Protein AF-A0A933W1D2-F1 (afdb_monomer_lite)

Sequence (201 aa):
MSETSFSFGEPVESAYPSVPNPSPAELMAKRIVDSLPRKGAGRMPPGPRKKARPAARGIRVILTRGTVDSIRSTILAWPHSKITWEAIRAAVNSKLGTEWTRQALQSHAKIKKAYADTKKRLREDPDAAPKKRKATTRDTVVPVLQSRIRFLEDRVIELEGVIEEYESKFLRWQRNAYLAGIPLLKLDGTVQTVDRGRTDK

Organism: Rhodopseudomonas palustris (NCBI:txid1076)

Radius of gyration: 39.18 Å; chains: 1; bounding box: 79×88×100 Å

Secondary structure (DSSP, 8-state):
------------------PPPPPHHHHHHHHHHHTS-------PPPPPP-PPPPPPPP------HHHHHHHHHHHHT--SS---HHHHHHHHHHHHSS---HHHHHHSHHHHHHHHHHHHHHHH-TT----------HHHHHHHHHHHHHHHHHHHHHHHHHHHHHHHHHHHHHHHHHHTT--HHHHSSPPP---------

Structure (mmCIF, N/CA/C/O backbone):
data_AF-A0A933W1D2-F1
#
_entry.id   AF-A0A933W1D2-F1
#
loop_
_atom_site.group_PDB
_atom_site.id
_atom_site.type_symbol
_atom_site.label_atom_id
_atom_site.label_alt_id
_atom_site.label_comp_id
_atom_site.label_asym_id
_atom_site.label_entity_id
_atom_site.label_seq_id
_atom_site.pdbx_PDB_ins_code
_atom_site.Cartn_x
_atom_site.Cartn_y
_atom_site.Cartn_z
_atom_site.occupancy
_atom_site.B_iso_or_equiv
_atom_site.auth_seq_id
_atom_site.auth_comp_id
_atom_site.auth_asym_id
_atom_site.auth_atom_id
_atom_site.pdbx_PDB_model_num
ATOM 1 N N . MET A 1 1 ? 9.798 65.130 34.843 1.00 39.41 1 MET A N 1
ATOM 2 C CA . MET A 1 1 ? 10.645 63.984 34.457 1.00 39.41 1 MET A CA 1
ATOM 3 C C . MET A 1 1 ? 11.806 63.975 35.424 1.00 39.41 1 MET A C 1
ATOM 5 O O . MET A 1 1 ? 12.605 64.897 35.394 1.00 39.41 1 MET A O 1
ATOM 9 N N . SER A 1 2 ? 11.777 63.041 36.367 1.00 42.72 2 SER A N 1
ATOM 10 C CA . SER A 1 2 ? 12.665 62.995 37.528 1.00 42.72 2 SER A CA 1
ATOM 11 C C . SER A 1 2 ? 13.721 61.924 37.277 1.00 42.72 2 SER A C 1
ATOM 13 O O . SER A 1 2 ? 13.380 60.747 37.163 1.00 42.72 2 SER A O 1
ATOM 15 N N . GLU A 1 3 ? 14.982 62.326 37.151 1.00 44.38 3 GLU A N 1
ATOM 16 C CA . GLU A 1 3 ? 16.116 61.406 37.067 1.00 44.38 3 GLU A CA 1
ATOM 17 C C . GLU A 1 3 ? 16.380 60.807 38.451 1.00 44.38 3 GLU A C 1
ATOM 19 O O . GLU A 1 3 ? 16.488 61.514 39.451 1.00 44.38 3 GLU A O 1
ATOM 24 N N . THR A 1 4 ? 16.411 59.477 38.512 1.00 58.50 4 THR A N 1
ATOM 25 C CA . THR A 1 4 ? 16.637 58.716 39.742 1.00 58.50 4 THR A CA 1
ATOM 26 C C . THR A 1 4 ? 18.100 58.288 39.762 1.00 58.50 4 THR A C 1
ATOM 28 O O . THR A 1 4 ? 18.495 57.382 39.031 1.00 58.50 4 THR A O 1
ATOM 31 N N . SER A 1 5 ? 18.908 58.971 40.571 1.00 52.53 5 SER A N 1
ATOM 32 C CA . SER A 1 5 ? 20.322 58.657 40.782 1.00 52.53 5 SER A CA 1
ATOM 33 C C . SER A 1 5 ? 20.473 57.483 41.751 1.00 52.53 5 SER A C 1
ATOM 35 O O . SER A 1 5 ? 19.993 57.516 42.882 1.00 52.53 5 SER A O 1
ATOM 37 N N . PHE A 1 6 ? 21.142 56.436 41.278 1.00 45.19 6 PHE A N 1
ATOM 38 C CA . PHE A 1 6 ? 21.466 55.202 41.988 1.00 45.19 6 PHE A CA 1
ATOM 39 C C . PHE A 1 6 ? 22.627 55.448 42.970 1.00 45.19 6 PHE A C 1
ATOM 41 O O . PHE A 1 6 ? 23.746 55.729 42.542 1.00 45.19 6 PHE A O 1
ATOM 48 N N . SER A 1 7 ? 22.354 55.377 44.278 1.00 57.97 7 SER A N 1
ATOM 49 C CA . SER A 1 7 ? 23.344 55.550 45.354 1.00 57.97 7 SER A CA 1
ATOM 50 C C . SER A 1 7 ? 23.863 54.196 45.850 1.00 57.97 7 SER A C 1
ATOM 52 O O . SER A 1 7 ? 23.095 53.254 46.042 1.00 57.97 7 SER A O 1
ATOM 54 N N . PHE A 1 8 ? 25.181 54.106 46.015 1.00 47.19 8 PHE A N 1
ATOM 55 C CA . PHE A 1 8 ? 25.964 52.891 46.220 1.00 47.19 8 PHE A CA 1
ATOM 56 C C . PHE A 1 8 ? 26.143 52.562 47.716 1.00 47.19 8 PHE A C 1
ATOM 58 O O . PHE A 1 8 ? 26.611 53.398 48.476 1.00 47.19 8 PHE A O 1
ATOM 65 N N . GLY A 1 9 ? 25.773 51.325 48.071 1.00 45.31 9 GLY A N 1
ATOM 66 C CA . GLY A 1 9 ? 26.185 50.465 49.196 1.00 45.31 9 GLY A CA 1
ATOM 67 C C . GLY A 1 9 ? 26.785 51.038 50.488 1.00 45.31 9 GLY A C 1
ATOM 68 O O . GLY A 1 9 ? 27.904 51.543 50.496 1.00 45.31 9 GLY A O 1
ATOM 69 N N . GLU A 1 10 ? 26.125 50.739 51.612 1.00 54.53 10 GLU A N 1
ATOM 70 C CA . GLU A 1 10 ? 26.779 50.617 52.924 1.00 54.53 10 GLU A CA 1
ATOM 71 C C . GLU A 1 10 ? 27.370 49.199 53.115 1.00 54.53 10 GLU A C 1
ATOM 73 O O . GLU A 1 10 ? 26.783 48.215 52.647 1.00 54.53 10 GLU A O 1
ATOM 78 N N . PRO A 1 11 ? 28.536 49.061 53.776 1.00 58.00 11 PRO A N 1
ATOM 79 C CA . PRO A 1 11 ? 29.226 47.786 53.945 1.00 58.00 11 PRO A CA 1
ATOM 80 C C . PRO A 1 11 ? 28.587 46.937 55.051 1.00 58.00 11 PRO A C 1
ATOM 82 O O . PRO A 1 11 ? 28.464 47.362 56.196 1.00 58.00 11 PRO A O 1
ATOM 85 N N . VAL A 1 12 ? 28.233 45.696 54.713 1.00 60.72 12 VAL A N 1
ATOM 86 C CA . VAL A 1 12 ? 27.784 44.688 55.680 1.00 60.72 12 VAL A CA 1
ATOM 87 C C . VAL A 1 12 ? 28.973 44.288 56.551 1.00 60.72 12 VAL A C 1
ATOM 89 O O . VAL A 1 12 ? 29.940 43.693 56.073 1.00 60.72 12 VAL A O 1
ATOM 92 N N . GLU A 1 13 ? 28.899 44.640 57.831 1.00 56.81 13 GLU A N 1
ATOM 93 C CA . GLU A 1 13 ? 29.851 44.253 58.863 1.00 56.81 13 GLU A CA 1
ATOM 94 C C . GLU A 1 13 ? 29.963 42.719 58.913 1.00 56.81 13 GLU A C 1
ATOM 96 O O . GLU A 1 13 ? 28.995 41.979 59.098 1.00 56.81 13 GLU A O 1
ATOM 101 N N . SER A 1 14 ? 31.171 42.241 58.632 1.00 57.44 14 SER A N 1
ATOM 102 C CA . SER A 1 14 ? 31.518 40.839 58.439 1.00 57.44 14 SER A CA 1
ATOM 103 C C . SER A 1 14 ? 31.414 40.058 59.757 1.00 57.44 14 SER A C 1
ATOM 105 O O . SER A 1 14 ? 32.374 39.973 60.524 1.00 57.44 14 SER A O 1
ATOM 107 N N . ALA A 1 15 ? 30.259 39.439 59.998 1.00 56.66 15 ALA A N 1
ATOM 108 C CA . ALA A 1 15 ? 30.008 38.520 61.105 1.00 56.66 15 ALA A CA 1
ATOM 109 C C . ALA A 1 15 ? 30.705 37.155 60.905 1.00 56.66 15 ALA A C 1
ATOM 111 O O . ALA A 1 15 ? 30.045 36.136 60.698 1.00 56.66 15 ALA A O 1
ATOM 112 N N . TYR A 1 16 ? 32.040 37.108 60.977 1.00 53.84 16 TYR A N 1
ATOM 113 C CA . TYR A 1 16 ? 32.738 35.832 61.169 1.00 53.84 16 TYR A CA 1
ATOM 114 C C . TYR A 1 16 ? 32.897 35.561 62.670 1.00 53.84 16 TYR A C 1
ATOM 116 O O . TYR A 1 16 ? 33.552 36.344 63.360 1.00 53.84 16 TYR A O 1
ATOM 124 N N . PRO A 1 17 ? 32.324 34.467 63.203 1.00 54.31 17 PRO A N 1
ATOM 125 C CA . PRO A 1 17 ? 32.570 34.079 64.583 1.00 54.31 17 PRO A CA 1
ATOM 126 C C . PRO A 1 17 ? 34.054 33.735 64.753 1.00 54.31 17 PRO A C 1
ATOM 128 O O . PRO A 1 17 ? 34.607 32.933 64.000 1.00 54.31 17 PRO A O 1
ATOM 131 N N . SER A 1 18 ? 34.695 34.356 65.744 1.00 60.31 18 SER A N 1
ATOM 132 C CA . SER A 1 18 ? 36.069 34.058 66.152 1.00 60.31 18 SER A CA 1
ATOM 133 C C . SER A 1 18 ? 36.180 32.572 66.508 1.00 60.31 18 SER A C 1
ATOM 135 O O . SER A 1 18 ? 35.597 32.116 67.494 1.00 60.31 18 SER A O 1
ATOM 137 N N . VAL A 1 19 ? 36.865 31.796 65.665 1.00 63.62 19 VAL A N 1
ATOM 138 C CA . VAL A 1 19 ? 37.066 30.358 65.876 1.00 63.62 19 VAL A CA 1
ATOM 139 C C . VAL A 1 19 ? 38.097 30.187 66.997 1.00 63.62 19 VAL A C 1
ATOM 141 O O . VAL A 1 19 ? 39.194 30.735 66.880 1.00 63.62 19 VAL A O 1
ATOM 144 N N . PRO A 1 20 ? 37.795 29.451 68.082 1.00 63.59 20 PRO A N 1
ATOM 145 C CA . PRO A 1 20 ? 38.761 29.227 69.152 1.00 63.59 20 PRO A CA 1
ATOM 146 C C . PRO A 1 20 ? 40.000 28.498 68.622 1.00 63.59 20 PRO A C 1
ATOM 148 O O . PRO A 1 20 ? 39.881 27.527 67.873 1.00 63.59 20 PRO A O 1
ATOM 151 N N . ASN A 1 21 ? 41.192 28.947 69.023 1.00 70.75 21 ASN A N 1
ATOM 152 C CA . ASN A 1 21 ? 42.430 28.244 68.692 1.00 70.75 21 ASN A CA 1
ATOM 153 C C . ASN A 1 21 ? 42.403 26.815 69.277 1.00 70.75 21 ASN A C 1
ATOM 155 O O . ASN A 1 21 ? 42.023 26.651 70.440 1.00 70.75 21 ASN A O 1
ATOM 159 N N . PRO A 1 22 ? 42.805 25.790 68.500 1.00 69.88 22 PRO A N 1
ATOM 160 C CA . PRO A 1 22 ? 42.688 24.393 68.904 1.00 69.88 22 PRO A CA 1
ATOM 161 C C . PRO A 1 22 ? 43.576 24.072 70.108 1.00 69.88 22 PRO A C 1
ATOM 163 O O . PRO A 1 22 ? 44.697 24.574 70.239 1.00 69.88 22 PRO A O 1
ATOM 166 N N . SER A 1 23 ? 43.074 23.199 70.980 1.00 70.25 23 SER A N 1
ATOM 167 C CA . SER A 1 23 ? 43.769 22.781 72.202 1.00 70.25 23 SER A CA 1
ATOM 168 C C . SER A 1 23 ? 45.058 22.007 71.871 1.00 70.25 23 SER A C 1
ATOM 170 O O . SER A 1 23 ? 45.092 21.271 70.878 1.00 70.25 23 SER A O 1
ATOM 172 N N . PRO A 1 24 ? 46.115 22.070 72.709 1.00 67.00 24 PRO A N 1
ATOM 173 C CA . PRO A 1 24 ? 47.332 21.271 72.529 1.00 67.00 24 PRO A CA 1
ATOM 174 C C . PRO A 1 24 ? 47.077 19.766 72.322 1.00 67.00 24 PRO A C 1
ATOM 176 O O . PRO A 1 24 ? 47.835 19.103 71.613 1.00 67.00 24 PRO A O 1
ATOM 179 N N . ALA A 1 25 ? 45.982 19.229 72.873 1.00 64.38 25 ALA A N 1
ATOM 180 C CA . ALA A 1 25 ? 45.564 17.843 72.660 1.00 64.38 25 ALA A CA 1
ATOM 181 C C . ALA A 1 25 ? 45.101 17.561 71.213 1.00 64.38 25 ALA A C 1
ATOM 183 O O . ALA A 1 25 ? 45.415 16.505 70.662 1.00 64.38 25 ALA A O 1
ATOM 184 N N . GLU A 1 26 ? 44.419 18.506 70.558 1.00 65.31 26 GLU A N 1
ATOM 185 C CA . GLU A 1 26 ? 44.005 18.374 69.151 1.00 65.31 26 GLU A CA 1
ATOM 186 C C . GLU A 1 26 ? 45.199 18.453 68.194 1.00 65.31 26 GLU A C 1
ATOM 188 O O . GLU A 1 26 ? 45.242 17.743 67.186 1.00 65.31 26 GLU A O 1
ATOM 193 N N . LEU A 1 27 ? 46.202 19.273 68.523 1.00 67.12 27 LEU A N 1
ATOM 194 C CA . LEU A 1 27 ? 47.444 19.350 67.749 1.00 67.12 27 LEU A CA 1
ATOM 195 C C . LEU A 1 27 ? 48.257 18.050 67.858 1.00 67.12 27 LEU A C 1
ATOM 197 O O . LEU A 1 27 ? 48.796 17.572 66.857 1.00 67.12 27 LEU A O 1
ATOM 201 N N . MET A 1 28 ? 48.286 17.436 69.045 1.00 65.38 28 MET A N 1
ATOM 202 C CA . MET A 1 28 ? 48.892 16.116 69.256 1.00 65.38 28 MET A CA 1
ATOM 203 C C . MET A 1 28 ? 48.148 15.019 68.477 1.00 65.38 28 MET A C 1
ATOM 205 O O . MET A 1 28 ? 48.788 14.192 67.826 1.00 65.38 28 MET A O 1
ATOM 209 N N . ALA A 1 29 ? 46.810 15.041 68.463 1.00 62.59 29 ALA A N 1
ATOM 210 C CA . ALA A 1 29 ? 46.000 14.077 67.714 1.00 62.59 29 ALA A CA 1
ATOM 211 C C . ALA A 1 29 ? 46.226 14.167 66.193 1.00 62.59 29 ALA A C 1
ATOM 213 O O . ALA A 1 29 ? 46.373 13.135 65.533 1.00 62.59 29 ALA A O 1
ATOM 214 N N . LYS A 1 30 ? 46.342 15.379 65.629 1.00 61.06 30 LYS A N 1
ATOM 215 C CA . LYS A 1 30 ? 46.682 15.556 64.204 1.00 61.06 30 LYS A CA 1
ATOM 216 C C . LYS A 1 30 ? 48.050 14.966 63.854 1.00 61.06 30 LYS A C 1
ATOM 218 O O . LYS A 1 30 ? 48.179 14.286 62.839 1.00 61.06 30 LYS A O 1
ATOM 223 N N . ARG A 1 31 ? 49.047 15.132 64.730 1.00 60.53 31 ARG A N 1
ATOM 224 C CA . ARG A 1 31 ? 50.399 14.586 64.518 1.00 60.53 31 ARG A CA 1
ATOM 225 C C . ARG A 1 31 ? 50.430 13.053 64.506 1.00 60.53 31 ARG A C 1
ATOM 227 O O . ARG A 1 31 ? 51.234 12.461 63.788 1.00 60.53 31 ARG A O 1
ATOM 234 N N . ILE A 1 32 ? 49.541 12.405 65.259 1.00 59.97 32 ILE A N 1
ATOM 235 C CA . ILE A 1 32 ? 49.407 10.942 65.258 1.00 59.97 32 ILE A CA 1
ATOM 236 C C . ILE A 1 32 ? 48.770 10.464 63.946 1.00 59.97 32 ILE A C 1
ATOM 238 O O . ILE A 1 32 ? 49.268 9.514 63.348 1.00 59.97 32 ILE A O 1
ATOM 242 N N . VAL A 1 33 ? 47.739 11.151 63.442 1.00 60.59 33 VAL A N 1
ATOM 243 C CA . VAL A 1 33 ? 47.066 10.787 62.180 1.00 60.59 33 VAL A CA 1
ATOM 244 C C . VAL A 1 33 ? 47.989 10.943 60.967 1.00 60.59 33 VAL A C 1
ATOM 246 O O . VAL A 1 33 ? 47.995 10.073 60.096 1.00 60.59 33 VAL A O 1
ATOM 249 N N . ASP A 1 34 ? 48.816 11.989 60.933 1.00 62.22 34 ASP A N 1
ATOM 250 C CA . ASP A 1 34 ? 49.748 12.228 59.821 1.00 62.22 34 ASP A CA 1
ATOM 251 C C . ASP A 1 34 ? 50.964 11.282 59.813 1.00 62.22 34 ASP A C 1
ATOM 253 O O . ASP A 1 34 ? 51.601 11.113 58.773 1.00 62.22 34 ASP A O 1
ATOM 257 N N . SER A 1 35 ? 51.281 10.630 60.941 1.00 55.03 35 SER A N 1
ATOM 258 C CA . SER A 1 35 ? 52.393 9.664 61.035 1.00 55.03 35 SER A CA 1
ATOM 259 C C . SER A 1 35 ? 52.000 8.221 60.690 1.00 55.03 35 SER A C 1
ATOM 261 O O . SER A 1 35 ? 52.859 7.337 60.648 1.00 55.03 35 SER A O 1
ATOM 263 N N . LEU A 1 36 ? 50.724 7.968 60.379 1.00 55.25 36 LEU A N 1
ATOM 264 C CA . LEU A 1 36 ? 50.272 6.665 59.898 1.00 55.25 36 LEU A CA 1
ATOM 265 C C . LEU A 1 36 ? 50.638 6.479 58.414 1.00 55.25 36 LEU A C 1
ATOM 267 O O . LEU A 1 36 ? 50.344 7.348 57.587 1.00 55.25 36 LEU A O 1
ATOM 271 N N . PRO A 1 37 ? 51.228 5.334 58.020 1.00 56.34 37 PRO A N 1
ATOM 272 C CA . PRO A 1 37 ? 51.544 5.076 56.623 1.00 56.34 37 PRO A CA 1
ATOM 273 C C . PRO A 1 37 ? 50.246 5.019 55.811 1.00 56.34 37 PRO A C 1
ATOM 275 O O . PRO A 1 37 ? 49.406 4.137 56.011 1.00 56.34 37 PRO A O 1
ATOM 278 N N . ARG A 1 38 ? 50.080 5.957 54.868 1.00 58.22 38 ARG A N 1
ATOM 279 C CA . ARG A 1 38 ? 48.985 5.935 53.889 1.00 58.22 38 ARG A CA 1
ATOM 280 C C . ARG A 1 38 ? 49.096 4.648 53.068 1.00 58.22 38 ARG A C 1
ATOM 282 O O . ARG A 1 38 ? 49.865 4.587 52.112 1.00 58.22 38 ARG A O 1
ATOM 289 N N . LYS A 1 39 ? 48.340 3.608 53.440 1.00 55.84 39 LYS A N 1
ATOM 290 C CA . LYS A 1 39 ? 48.175 2.400 52.620 1.00 55.84 39 LYS A CA 1
ATOM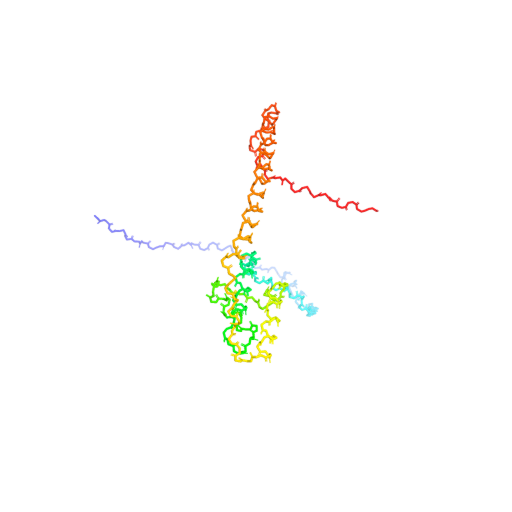 291 C C . LYS A 1 39 ? 47.729 2.842 51.227 1.00 55.84 39 LYS A C 1
ATOM 293 O O . LYS A 1 39 ? 46.662 3.432 51.078 1.00 55.84 39 LYS A O 1
ATOM 298 N N . GLY A 1 40 ? 48.572 2.593 50.227 1.00 51.84 40 GLY A N 1
ATOM 299 C CA . GLY A 1 40 ? 48.297 2.939 48.840 1.00 51.84 40 GLY A CA 1
ATOM 300 C C . GLY A 1 40 ? 46.965 2.341 48.400 1.00 51.84 40 GLY A C 1
ATOM 301 O O . GLY A 1 40 ? 46.815 1.122 48.342 1.00 51.84 40 GLY A O 1
ATOM 302 N N . ALA A 1 41 ? 45.997 3.200 48.088 1.00 57.94 41 ALA A N 1
ATOM 303 C CA . ALA A 1 41 ? 44.833 2.800 47.321 1.00 57.94 41 ALA A CA 1
ATOM 304 C C . ALA A 1 41 ? 45.345 2.337 45.950 1.00 57.94 41 ALA A C 1
ATOM 306 O O . ALA A 1 41 ? 45.828 3.141 45.151 1.00 57.94 41 ALA A O 1
ATOM 307 N N . GLY A 1 42 ? 45.311 1.026 45.706 1.00 51.97 42 GLY A N 1
ATOM 308 C CA . GLY A 1 42 ? 45.618 0.469 44.395 1.00 51.97 42 GLY A CA 1
ATOM 309 C C . GLY A 1 42 ? 44.771 1.164 43.330 1.00 51.97 42 GLY A C 1
ATOM 310 O O . GLY A 1 42 ? 43.577 1.393 43.530 1.00 51.97 42 GLY A O 1
ATOM 311 N N . ARG A 1 43 ? 45.387 1.526 42.199 1.00 62.09 43 ARG A N 1
ATOM 312 C CA . ARG A 1 43 ? 44.663 2.019 41.020 1.00 62.09 43 ARG A CA 1
ATOM 313 C C . ARG A 1 43 ? 43.630 0.969 40.619 1.00 62.09 43 ARG A C 1
ATOM 315 O O . ARG A 1 43 ? 43.983 -0.059 40.048 1.00 62.09 43 ARG A O 1
ATOM 322 N N . MET A 1 44 ? 42.362 1.231 40.911 1.00 63.44 44 MET A N 1
ATOM 323 C CA . MET A 1 44 ? 41.266 0.434 40.384 1.00 63.44 44 MET A CA 1
ATOM 324 C C . MET A 1 44 ? 41.247 0.618 38.860 1.00 63.44 44 MET A C 1
ATOM 326 O O . MET A 1 44 ? 41.297 1.763 38.393 1.00 63.44 44 MET A O 1
ATOM 330 N N . PRO A 1 45 ? 41.236 -0.463 38.062 1.00 66.00 45 PRO A N 1
ATOM 331 C CA . PRO A 1 45 ? 41.160 -0.330 36.617 1.00 66.00 45 PRO A CA 1
ATOM 332 C C . PRO A 1 45 ? 39.849 0.380 36.247 1.00 66.00 45 PRO A C 1
ATOM 334 O O . PRO A 1 45 ? 38.834 0.189 36.925 1.00 66.00 45 PRO A O 1
ATOM 337 N N . PRO A 1 46 ? 39.845 1.214 35.193 1.00 68.44 46 PRO A N 1
ATOM 338 C CA . PRO A 1 46 ? 38.638 1.909 34.778 1.00 68.44 46 PRO A CA 1
ATOM 339 C C . PRO A 1 46 ? 37.558 0.876 34.448 1.00 68.44 46 PRO A C 1
ATOM 341 O O . PRO A 1 46 ? 37.760 -0.001 33.608 1.00 68.44 46 PRO A O 1
ATOM 344 N N . GLY A 1 47 ? 36.410 0.978 35.124 1.00 67.38 47 GLY A N 1
ATOM 345 C CA . GLY A 1 47 ? 35.241 0.156 34.830 1.00 67.38 47 GLY A CA 1
ATOM 346 C C . GLY A 1 47 ? 34.805 0.303 33.364 1.00 67.38 47 GLY A C 1
ATOM 347 O O . GLY A 1 47 ? 35.157 1.287 32.700 1.00 67.38 47 GLY A O 1
ATOM 348 N N . PRO A 1 48 ? 34.039 -0.660 32.825 1.00 68.69 48 PRO A N 1
ATOM 349 C CA . PRO A 1 48 ? 33.642 -0.646 31.424 1.00 68.69 48 PRO A CA 1
ATOM 350 C C . PRO A 1 48 ? 32.896 0.655 31.108 1.00 68.69 48 PRO A C 1
ATOM 352 O O . PRO A 1 48 ? 31.845 0.945 31.681 1.00 68.69 48 PRO A O 1
ATOM 355 N N . ARG A 1 49 ? 33.450 1.455 30.187 1.00 64.44 49 ARG A N 1
ATOM 356 C CA . ARG A 1 49 ? 32.800 2.670 29.676 1.00 64.44 49 ARG A CA 1
ATOM 357 C C . ARG A 1 49 ? 31.401 2.290 29.187 1.00 64.44 49 ARG A C 1
ATOM 359 O O . ARG A 1 49 ? 31.279 1.463 28.282 1.00 64.44 49 ARG A O 1
ATOM 366 N N . LYS A 1 50 ? 30.348 2.886 29.763 1.00 63.50 50 LYS A N 1
ATOM 367 C CA . LYS A 1 50 ? 28.979 2.752 29.240 1.00 63.50 50 LYS A CA 1
ATOM 368 C C . LYS A 1 50 ? 29.019 3.171 27.769 1.00 63.50 50 LYS A C 1
ATOM 370 O O . LYS A 1 50 ? 29.298 4.330 27.471 1.00 63.50 50 LYS A O 1
ATOM 375 N N . LYS A 1 51 ? 28.824 2.220 26.848 1.00 64.00 51 LYS A N 1
ATOM 376 C CA . LYS A 1 51 ? 28.800 2.510 25.408 1.00 64.00 51 LYS A CA 1
ATOM 377 C C . LYS A 1 51 ? 27.732 3.577 25.169 1.00 64.00 51 LYS A C 1
ATOM 379 O O . LYS A 1 51 ? 26.600 3.412 25.622 1.00 64.00 51 LYS A O 1
ATOM 384 N N . ALA A 1 52 ? 28.105 4.669 24.502 1.00 66.50 52 ALA A N 1
ATOM 385 C CA . ALA A 1 52 ? 27.178 5.735 24.147 1.00 66.50 52 ALA A CA 1
ATOM 386 C C . ALA A 1 52 ? 25.952 5.135 23.438 1.00 66.50 52 ALA A C 1
ATOM 388 O O . ALA A 1 52 ? 26.089 4.273 22.564 1.00 66.50 52 ALA A O 1
ATOM 389 N N . ARG A 1 53 ? 24.750 5.555 23.849 1.00 61.94 53 ARG A N 1
ATOM 390 C CA . ARG A 1 53 ? 23.495 5.122 23.225 1.00 61.94 53 ARG A CA 1
ATOM 391 C C . ARG A 1 53 ? 23.561 5.532 21.745 1.00 61.94 53 ARG A C 1
ATOM 393 O O . ARG A 1 53 ? 23.851 6.698 21.479 1.00 61.94 53 ARG A O 1
ATOM 400 N N . PRO A 1 54 ? 23.365 4.611 20.784 1.00 65.19 54 PRO A N 1
ATOM 401 C CA . PRO A 1 54 ? 23.467 4.959 19.373 1.00 65.19 54 PRO A CA 1
ATOM 402 C C . PRO A 1 54 ? 22.447 6.053 19.045 1.00 65.19 54 PRO A C 1
ATOM 404 O O . PRO A 1 54 ? 21.315 6.001 19.532 1.00 65.19 54 PRO A O 1
ATOM 407 N N . ALA A 1 55 ? 22.867 7.035 18.241 1.00 68.00 55 ALA A N 1
ATOM 408 C CA . ALA A 1 55 ? 22.029 8.145 17.802 1.00 68.00 55 ALA A CA 1
ATOM 409 C C . ALA A 1 55 ? 20.682 7.640 17.257 1.00 68.00 55 ALA A C 1
ATOM 411 O O . ALA A 1 55 ? 20.608 6.559 16.659 1.00 68.00 55 ALA A O 1
ATOM 412 N N . ALA A 1 56 ? 19.618 8.415 17.493 1.00 62.12 56 ALA A N 1
ATOM 413 C CA . ALA A 1 56 ? 18.268 8.090 17.054 1.00 62.12 56 ALA A CA 1
ATOM 414 C C . ALA A 1 56 ? 18.283 7.708 15.566 1.00 62.12 56 ALA A C 1
ATOM 416 O O . ALA A 1 56 ? 18.708 8.482 14.710 1.00 62.12 56 ALA A O 1
ATOM 417 N N . ARG A 1 57 ? 17.873 6.470 15.263 1.00 62.00 57 ARG A N 1
ATOM 418 C CA . ARG A 1 57 ? 17.781 5.985 13.884 1.00 62.00 57 ARG A CA 1
ATOM 419 C C . ARG A 1 57 ? 16.751 6.864 13.175 1.00 62.00 57 ARG A C 1
ATOM 421 O O . ARG A 1 57 ? 15.617 6.927 13.641 1.00 62.00 57 ARG A O 1
ATOM 428 N N . GLY A 1 58 ? 17.165 7.539 12.101 1.00 60.59 58 GLY A N 1
ATOM 429 C CA . GLY A 1 58 ? 16.302 8.416 11.306 1.00 60.59 58 GLY A CA 1
ATOM 430 C C . GLY A 1 58 ? 15.007 7.734 10.850 1.00 60.59 58 GLY A C 1
ATOM 431 O O . GLY A 1 58 ? 14.866 6.511 10.950 1.00 60.59 58 GLY A O 1
ATOM 432 N N . ILE A 1 59 ? 14.060 8.543 10.361 1.00 63.94 59 ILE A N 1
ATOM 433 C CA . ILE A 1 59 ? 12.731 8.111 9.902 1.00 63.94 59 ILE A CA 1
ATOM 434 C C . ILE A 1 59 ? 12.868 6.841 9.051 1.00 63.94 59 ILE A C 1
ATOM 436 O O . ILE A 1 59 ? 13.506 6.847 7.997 1.00 63.94 59 ILE A O 1
ATOM 440 N N . ARG A 1 60 ? 12.301 5.723 9.526 1.00 62.22 60 ARG A N 1
ATOM 441 C CA . ARG A 1 60 ? 12.310 4.466 8.771 1.00 62.22 60 ARG A CA 1
ATOM 442 C C . ARG A 1 60 ? 11.341 4.603 7.614 1.00 62.22 60 ARG A C 1
ATOM 444 O O . ARG A 1 60 ? 10.131 4.520 7.799 1.00 62.22 60 ARG A O 1
ATOM 451 N N . VAL A 1 61 ? 11.880 4.799 6.424 1.00 68.75 61 VAL A N 1
ATOM 452 C CA . VAL A 1 61 ? 11.061 4.910 5.225 1.00 68.75 61 VAL A CA 1
ATOM 453 C C . VAL A 1 61 ? 10.549 3.521 4.850 1.00 68.75 61 VAL A C 1
ATOM 455 O O . VAL A 1 61 ? 11.325 2.584 4.657 1.00 68.75 61 VAL A O 1
ATOM 458 N N . ILE A 1 62 ? 9.226 3.374 4.795 1.00 74.69 62 ILE A N 1
ATOM 459 C CA . ILE A 1 62 ? 8.555 2.106 4.502 1.00 74.69 62 ILE A CA 1
ATOM 460 C C . ILE A 1 62 ? 8.391 1.973 2.985 1.00 74.69 62 ILE A C 1
ATOM 462 O O . ILE A 1 62 ? 7.820 2.846 2.331 1.00 74.69 62 ILE A O 1
ATOM 466 N N . LEU A 1 63 ? 8.857 0.859 2.414 1.00 75.75 63 LEU A N 1
ATOM 467 C CA . LEU A 1 63 ? 8.616 0.530 1.008 1.00 75.75 63 LEU A CA 1
ATOM 468 C C . LEU A 1 63 ? 7.160 0.071 0.836 1.00 75.75 63 LEU A C 1
ATOM 470 O O . LEU A 1 63 ? 6.832 -1.103 1.016 1.00 75.75 63 LEU A O 1
ATOM 474 N N . THR A 1 64 ? 6.265 1.002 0.499 1.00 82.81 64 THR A N 1
ATOM 475 C CA . THR A 1 64 ? 4.879 0.669 0.142 1.00 82.81 64 THR A CA 1
ATOM 476 C C . THR A 1 64 ? 4.828 -0.044 -1.213 1.00 82.81 64 THR A C 1
ATOM 478 O O . THR A 1 64 ? 5.753 0.035 -2.029 1.00 82.81 64 THR A O 1
ATOM 481 N N . ARG A 1 65 ? 3.721 -0.745 -1.491 1.00 80.81 65 ARG A N 1
ATOM 482 C CA . ARG A 1 65 ? 3.531 -1.478 -2.754 1.00 80.81 65 ARG A CA 1
ATOM 483 C C . ARG A 1 65 ? 3.694 -0.574 -3.986 1.00 80.81 65 ARG A C 1
ATOM 485 O O . ARG A 1 65 ? 4.350 -0.983 -4.941 1.00 80.81 65 ARG A O 1
ATOM 492 N N . GLY A 1 66 ? 3.153 0.647 -3.942 1.00 81.44 66 GLY A N 1
ATOM 493 C CA . GLY A 1 66 ? 3.282 1.626 -5.028 1.00 81.44 66 GLY A CA 1
ATOM 494 C C . GLY A 1 66 ? 4.733 2.056 -5.260 1.00 81.44 66 GLY A C 1
ATOM 495 O O . GLY A 1 66 ? 5.206 2.058 -6.398 1.00 81.44 66 GLY A O 1
ATOM 496 N N . THR A 1 67 ? 5.480 2.310 -4.183 1.00 83.56 67 THR A N 1
ATOM 497 C CA . THR A 1 67 ? 6.904 2.666 -4.252 1.00 83.56 67 THR A CA 1
ATOM 498 C C . THR A 1 67 ? 7.740 1.530 -4.842 1.00 83.56 67 THR A C 1
ATOM 500 O O . THR A 1 67 ? 8.549 1.760 -5.740 1.00 83.56 67 THR A O 1
ATOM 503 N N . VAL A 1 68 ? 7.493 0.283 -4.422 1.00 86.25 68 VAL A N 1
ATOM 504 C CA . VAL A 1 68 ? 8.153 -0.914 -4.981 1.00 86.25 68 VAL A CA 1
ATOM 505 C C . VAL A 1 68 ? 7.904 -1.038 -6.485 1.00 86.25 68 VAL A C 1
ATOM 507 O O . VAL A 1 68 ? 8.823 -1.347 -7.248 1.00 86.25 68 VAL A O 1
ATOM 510 N N . ASP A 1 69 ? 6.668 -0.807 -6.921 1.00 85.00 69 ASP A N 1
ATOM 511 C CA . ASP A 1 69 ? 6.284 -0.925 -8.325 1.00 85.00 69 ASP A CA 1
ATOM 512 C C . ASP A 1 69 ? 6.914 0.190 -9.186 1.00 85.00 69 ASP A C 1
ATOM 514 O O . ASP A 1 69 ? 7.361 -0.086 -10.305 1.00 85.00 69 ASP A O 1
ATOM 518 N N . SER A 1 70 ? 7.047 1.407 -8.645 1.00 84.44 70 SER A N 1
ATOM 519 C CA . SER A 1 70 ? 7.736 2.539 -9.289 1.00 84.44 70 SER A CA 1
ATOM 520 C C . SER A 1 70 ? 9.257 2.344 -9.384 1.00 84.44 70 SER A C 1
ATOM 522 O O . SER A 1 70 ? 9.872 2.617 -10.421 1.00 84.44 70 SER A O 1
ATOM 524 N N . ILE A 1 71 ? 9.890 1.806 -8.337 1.00 87.19 71 ILE A N 1
ATOM 525 C CA . ILE A 1 71 ? 11.318 1.452 -8.375 1.00 87.19 71 ILE A CA 1
ATOM 526 C C . ILE A 1 71 ? 11.548 0.353 -9.414 1.00 87.19 71 ILE A C 1
ATOM 528 O O . ILE A 1 71 ? 12.446 0.454 -10.251 1.00 87.19 71 ILE A O 1
ATOM 532 N N . ARG A 1 72 ? 10.691 -0.674 -9.421 1.00 89.31 72 ARG A N 1
ATOM 533 C CA . ARG A 1 72 ? 10.759 -1.764 -10.397 1.00 89.31 72 ARG A 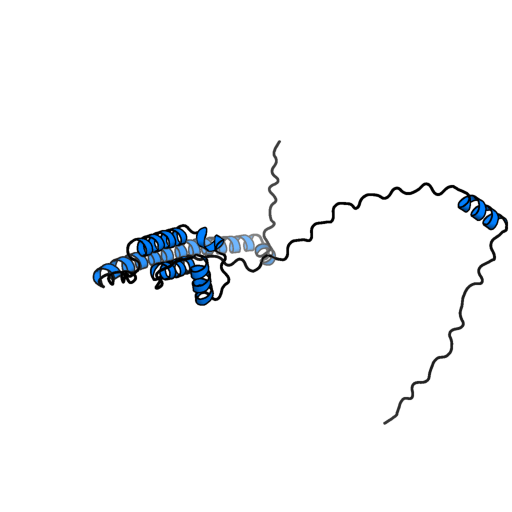CA 1
ATOM 534 C C . ARG A 1 72 ? 10.659 -1.256 -11.835 1.00 89.31 72 ARG A C 1
ATOM 536 O O . ARG A 1 72 ? 11.430 -1.704 -12.680 1.00 89.31 72 ARG A O 1
ATOM 543 N N . SER A 1 73 ? 9.714 -0.363 -12.137 1.00 84.69 73 SER A N 1
ATOM 544 C CA . SER A 1 73 ? 9.558 0.168 -13.499 1.00 84.69 73 SER A CA 1
ATOM 545 C C . SER A 1 73 ? 10.785 0.967 -13.943 1.00 84.69 73 SER A C 1
ATOM 547 O O . SER A 1 73 ? 11.235 0.802 -15.074 1.00 84.69 73 SER A O 1
ATOM 549 N N . THR A 1 74 ? 11.380 1.734 -13.027 1.00 86.25 74 THR A N 1
ATOM 550 C CA . THR A 1 74 ? 12.610 2.506 -13.263 1.00 86.25 74 THR A CA 1
ATOM 551 C C . THR A 1 74 ? 13.799 1.596 -13.587 1.00 86.25 74 THR A C 1
ATOM 553 O O . THR A 1 74 ? 14.533 1.859 -14.535 1.00 86.25 74 THR A O 1
ATOM 556 N N . ILE A 1 75 ? 13.956 0.481 -12.863 1.00 87.25 75 ILE A N 1
ATOM 557 C CA . ILE A 1 75 ? 15.017 -0.508 -13.126 1.00 87.25 75 ILE A CA 1
ATOM 558 C C . ILE A 1 75 ? 14.818 -1.191 -14.482 1.00 87.25 75 ILE A C 1
ATOM 560 O O . ILE A 1 75 ? 15.784 -1.410 -15.204 1.00 87.25 75 ILE A O 1
ATOM 564 N N . LEU A 1 76 ? 13.580 -1.529 -14.850 1.00 84.81 76 LEU A N 1
ATOM 565 C CA . LEU A 1 76 ? 13.293 -2.196 -16.125 1.00 84.81 76 LEU A CA 1
ATOM 566 C C . LEU A 1 76 ? 13.525 -1.288 -17.338 1.00 84.81 76 LEU A C 1
ATOM 568 O O . LEU A 1 76 ? 13.984 -1.766 -18.374 1.00 84.81 76 LEU A O 1
ATOM 572 N N . ALA A 1 77 ? 13.245 0.006 -17.197 1.00 82.75 77 ALA A N 1
ATOM 573 C CA . ALA A 1 77 ? 13.444 1.015 -18.233 1.00 82.75 77 ALA A CA 1
ATOM 574 C C . ALA A 1 77 ? 14.871 1.598 -18.255 1.00 82.75 77 ALA A C 1
ATOM 576 O O . ALA A 1 77 ? 15.078 2.661 -18.833 1.00 82.75 77 ALA A O 1
ATOM 577 N N . TRP A 1 78 ? 15.845 0.934 -17.619 1.00 85.88 78 TRP A N 1
ATOM 578 C CA . TRP A 1 78 ? 17.200 1.463 -17.485 1.00 85.88 78 TRP A CA 1
ATOM 579 C C . TRP A 1 78 ? 17.834 1.763 -18.859 1.00 85.88 78 TRP A C 1
ATOM 581 O O . TRP A 1 78 ? 17.921 0.842 -19.683 1.00 85.88 78 TRP A O 1
ATOM 591 N N . PRO A 1 79 ? 18.261 3.018 -19.109 1.00 74.81 79 PRO A N 1
ATOM 592 C CA . PRO A 1 79 ? 18.721 3.444 -20.430 1.00 74.81 79 PRO A CA 1
ATOM 593 C C . PRO A 1 79 ? 20.210 3.174 -20.684 1.00 74.81 79 PRO A C 1
ATOM 595 O O . PRO A 1 79 ? 20.616 3.103 -21.835 1.00 74.81 79 PRO A O 1
ATOM 598 N N . HIS A 1 80 ? 21.028 3.02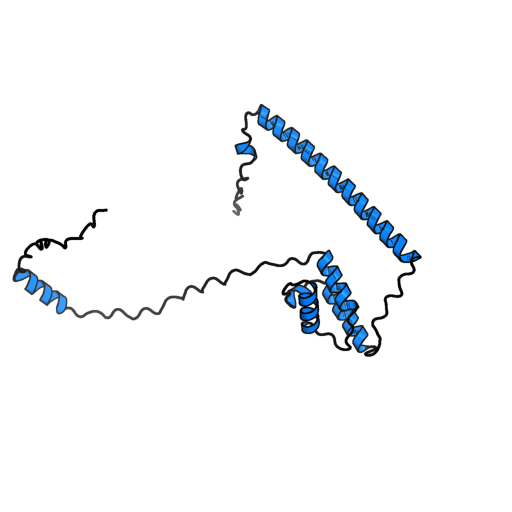7 -19.636 1.00 74.81 80 HIS A N 1
ATOM 599 C CA . HIS A 1 80 ? 22.477 2.855 -19.782 1.00 74.81 80 HIS A CA 1
ATOM 600 C C . HIS A 1 80 ? 22.867 1.386 -19.986 1.00 74.81 80 HIS A C 1
ATOM 602 O O . HIS A 1 80 ? 22.243 0.486 -19.422 1.00 74.81 80 HIS A O 1
ATOM 608 N N . SER A 1 81 ? 23.973 1.159 -20.701 1.00 69.69 81 SER A N 1
ATOM 609 C CA . SER A 1 81 ? 24.548 -0.171 -20.960 1.00 69.69 81 SER A CA 1
ATOM 610 C C . SER A 1 81 ? 25.010 -0.902 -19.689 1.00 69.69 81 SER A C 1
ATOM 612 O O . SER A 1 81 ? 25.045 -2.130 -19.645 1.00 69.69 81 SER A O 1
ATOM 614 N N . LYS A 1 82 ? 25.323 -0.167 -18.611 1.00 80.19 82 LYS A N 1
ATOM 615 C CA . LYS A 1 82 ? 25.754 -0.730 -17.322 1.00 80.19 82 LYS A CA 1
ATOM 616 C C . LYS A 1 82 ? 24.767 -0.395 -16.208 1.00 80.19 82 LYS A C 1
ATOM 618 O O . LYS A 1 82 ? 24.417 0.764 -15.988 1.00 80.19 82 LYS A O 1
ATOM 623 N N . ILE A 1 83 ? 24.366 -1.422 -15.456 1.00 85.62 83 ILE A N 1
ATOM 624 C CA . ILE A 1 83 ? 23.493 -1.286 -14.288 1.00 85.62 83 ILE A CA 1
ATOM 625 C C . ILE A 1 83 ? 24.229 -1.670 -12.997 1.00 85.62 83 ILE A C 1
ATOM 627 O O . ILE A 1 83 ? 24.657 -2.811 -12.795 1.00 85.62 83 ILE A O 1
ATOM 631 N N . THR A 1 84 ? 24.378 -0.705 -12.093 1.00 89.25 84 THR A N 1
ATOM 632 C CA . THR A 1 84 ? 24.971 -0.895 -10.763 1.00 89.25 84 THR A CA 1
ATOM 633 C C . THR A 1 84 ? 23.969 -0.508 -9.682 1.00 89.25 84 THR A C 1
ATOM 635 O O . THR A 1 84 ? 23.085 0.319 -9.901 1.00 89.25 84 THR A O 1
ATOM 638 N N . TRP A 1 85 ? 24.098 -1.110 -8.498 1.00 88.81 85 TRP A N 1
ATOM 639 C CA . TRP A 1 85 ? 23.235 -0.773 -7.363 1.00 88.81 85 TRP A CA 1
ATOM 640 C C . TRP A 1 85 ? 23.380 0.687 -6.927 1.00 88.81 85 TRP A C 1
ATOM 642 O O . TRP A 1 85 ? 22.385 1.286 -6.537 1.00 88.81 85 TRP A O 1
ATOM 652 N N . GLU A 1 86 ? 24.574 1.271 -7.058 1.00 88.00 86 GLU A N 1
ATOM 653 C CA . GLU A 1 86 ? 24.795 2.693 -6.767 1.00 88.00 86 GLU A CA 1
ATOM 654 C C . GLU A 1 86 ? 24.080 3.602 -7.770 1.00 88.00 86 GLU A C 1
ATOM 656 O O . GLU A 1 86 ? 23.438 4.568 -7.371 1.00 88.00 86 GLU A O 1
ATOM 661 N N . ALA A 1 87 ? 24.096 3.257 -9.062 1.00 86.50 87 ALA A N 1
ATOM 662 C CA . ALA A 1 87 ? 23.368 4.029 -10.064 1.00 86.50 87 ALA A CA 1
ATOM 663 C C . ALA A 1 87 ? 21.846 3.941 -9.853 1.00 86.50 87 ALA A C 1
ATOM 665 O O . ALA A 1 87 ? 21.144 4.945 -9.959 1.00 86.50 87 ALA A O 1
ATOM 666 N N . ILE A 1 88 ? 21.333 2.763 -9.478 1.00 87.69 88 ILE A N 1
ATOM 667 C CA . ILE A 1 88 ? 19.919 2.595 -9.108 1.00 87.69 88 ILE A CA 1
ATOM 668 C C . ILE A 1 88 ? 19.589 3.429 -7.878 1.00 87.69 88 ILE A C 1
ATOM 670 O O . ILE A 1 88 ? 18.568 4.107 -7.872 1.00 87.69 88 ILE A O 1
ATOM 674 N N . ARG A 1 89 ? 20.439 3.398 -6.849 1.00 89.69 89 ARG A N 1
ATOM 675 C CA . ARG A 1 89 ? 20.249 4.198 -5.640 1.00 89.69 89 ARG A CA 1
ATOM 676 C C . ARG A 1 89 ? 20.161 5.685 -5.981 1.00 89.69 89 ARG A C 1
ATOM 678 O O . ARG A 1 89 ? 19.190 6.318 -5.591 1.00 89.69 89 ARG A O 1
ATOM 685 N N . ALA A 1 90 ? 21.094 6.210 -6.774 1.00 86.62 90 ALA A N 1
ATOM 686 C CA . ALA A 1 90 ? 21.077 7.608 -7.208 1.00 86.62 90 ALA A CA 1
ATOM 687 C C . ALA A 1 90 ? 19.793 7.964 -7.983 1.00 86.62 90 ALA A C 1
ATOM 689 O O . ALA A 1 90 ? 19.135 8.958 -7.675 1.00 86.62 90 ALA A O 1
ATOM 690 N N . ALA A 1 91 ? 19.382 7.120 -8.934 1.00 85.94 91 ALA A N 1
ATOM 691 C CA . ALA A 1 91 ? 18.166 7.339 -9.717 1.00 85.94 91 ALA A CA 1
ATOM 692 C C . ALA A 1 91 ? 16.886 7.270 -8.864 1.00 85.94 91 ALA A C 1
ATOM 694 O O . ALA A 1 91 ? 15.957 8.054 -9.055 1.00 85.94 91 ALA A O 1
ATOM 695 N N . VAL A 1 92 ? 16.827 6.340 -7.911 1.00 86.75 92 VAL A N 1
ATOM 696 C CA . VAL A 1 92 ? 15.682 6.175 -7.011 1.00 86.75 92 VAL A CA 1
ATOM 697 C C . VAL A 1 92 ? 15.612 7.323 -6.003 1.00 86.75 92 VAL A C 1
ATOM 699 O O . VAL A 1 92 ? 14.520 7.838 -5.772 1.00 86.75 92 VAL A O 1
ATOM 702 N N . ASN A 1 93 ? 16.748 7.767 -5.461 1.00 86.12 93 ASN A N 1
ATOM 703 C CA . ASN A 1 93 ? 16.811 8.913 -4.553 1.00 86.12 93 ASN A CA 1
ATOM 704 C C . ASN A 1 93 ? 16.389 10.204 -5.262 1.00 86.12 93 ASN A C 1
ATOM 706 O O . ASN A 1 93 ? 15.576 10.948 -4.724 1.00 86.12 93 ASN A O 1
ATOM 710 N N . SER A 1 94 ? 16.853 10.425 -6.498 1.00 84.75 94 SER A N 1
ATOM 711 C CA . SER A 1 94 ? 16.425 11.564 -7.321 1.00 84.75 94 SER A CA 1
ATOM 712 C C . SER A 1 94 ? 14.915 11.547 -7.590 1.00 84.75 94 SER A C 1
ATOM 714 O O . SER A 1 94 ? 14.266 12.586 -7.529 1.00 84.75 94 SER A O 1
ATOM 716 N N . LYS A 1 95 ? 14.333 10.367 -7.834 1.00 81.75 95 LYS A N 1
ATOM 717 C CA . LYS A 1 95 ? 12.910 10.230 -8.177 1.00 81.75 95 LYS A CA 1
ATOM 718 C C . LYS A 1 95 ? 11.965 10.277 -6.972 1.00 81.75 95 LYS A C 1
ATOM 720 O O . LYS A 1 95 ? 10.830 10.718 -7.111 1.00 81.75 95 LYS A O 1
ATOM 725 N N . LEU A 1 96 ? 12.390 9.759 -5.820 1.00 80.69 96 LEU A N 1
ATOM 726 C CA . LEU A 1 96 ? 11.562 9.638 -4.611 1.00 80.69 96 LEU A CA 1
ATOM 727 C C . LEU A 1 96 ? 11.924 10.658 -3.521 1.00 80.69 96 LEU A C 1
ATOM 729 O O . LEU A 1 96 ? 11.319 10.628 -2.451 1.00 80.69 96 LEU A O 1
ATOM 733 N N . GLY A 1 97 ? 12.932 11.506 -3.746 1.00 77.62 97 GLY A N 1
ATOM 734 C CA . GLY A 1 97 ? 13.386 12.521 -2.787 1.00 77.62 97 GLY A CA 1
ATOM 735 C C . GLY A 1 97 ? 13.848 11.950 -1.442 1.00 77.62 97 GLY A C 1
ATOM 736 O O . GLY A 1 97 ? 13.835 12.650 -0.437 1.00 77.62 97 GLY A O 1
ATOM 737 N N . THR A 1 98 ? 14.188 10.660 -1.395 1.00 78.88 98 THR A N 1
ATOM 738 C CA . THR A 1 98 ? 14.436 9.927 -0.153 1.00 78.88 98 THR A CA 1
ATOM 739 C C . THR A 1 98 ? 15.714 9.111 -0.263 1.00 78.88 98 THR A C 1
ATOM 741 O O . THR A 1 98 ? 15.926 8.448 -1.274 1.00 78.88 98 THR A O 1
ATOM 744 N N . GLU A 1 99 ? 16.533 9.109 0.790 1.00 80.81 99 GLU A N 1
ATOM 745 C CA . GLU A 1 99 ? 17.777 8.342 0.848 1.00 80.81 99 GLU A CA 1
ATOM 746 C C . GLU A 1 99 ? 17.525 6.852 1.106 1.00 80.81 99 GLU A C 1
ATOM 748 O O . GLU A 1 99 ? 17.385 6.398 2.245 1.00 80.81 99 GLU A O 1
ATOM 753 N N . TRP A 1 100 ? 17.500 6.062 0.034 1.00 83.19 100 TRP A N 1
ATOM 754 C CA . TRP A 1 100 ? 17.380 4.610 0.129 1.00 83.19 100 TRP A CA 1
ATOM 755 C C . TRP A 1 100 ? 18.747 3.950 0.268 1.00 83.19 100 TRP A C 1
ATOM 757 O O . TRP A 1 100 ? 19.703 4.308 -0.416 1.00 83.19 100 TRP A O 1
ATOM 767 N N . THR A 1 101 ? 18.851 2.929 1.120 1.00 85.06 101 THR A N 1
ATOM 768 C CA . THR A 1 101 ? 20.053 2.089 1.192 1.00 85.06 101 THR A CA 1
ATOM 769 C C . THR A 1 101 ? 19.953 0.926 0.209 1.00 85.06 101 THR A C 1
ATOM 771 O O . THR A 1 101 ? 18.875 0.384 -0.045 1.00 85.06 101 THR A O 1
ATOM 774 N N . ARG A 1 102 ? 21.098 0.470 -0.312 1.00 85.38 102 ARG A N 1
ATOM 775 C CA . ARG A 1 102 ? 21.163 -0.719 -1.179 1.00 85.38 102 ARG A CA 1
ATOM 776 C C . ARG A 1 102 ? 20.498 -1.940 -0.535 1.00 85.38 102 ARG A C 1
ATOM 778 O O . ARG A 1 102 ? 19.788 -2.679 -1.211 1.00 85.38 102 ARG A O 1
ATOM 785 N N . GLN A 1 103 ? 20.711 -2.138 0.766 1.00 83.38 103 GLN A N 1
ATOM 786 C CA . GLN A 1 103 ? 20.145 -3.264 1.506 1.00 83.38 103 GLN A CA 1
ATOM 787 C C . GLN A 1 103 ? 18.612 -3.211 1.540 1.00 83.38 103 GLN A C 1
ATOM 789 O O . GLN A 1 103 ? 17.971 -4.249 1.381 1.00 83.38 103 GLN A O 1
ATOM 794 N N . ALA A 1 104 ? 18.032 -2.012 1.666 1.00 83.25 104 ALA A N 1
ATOM 795 C CA . ALA A 1 104 ? 16.588 -1.820 1.596 1.00 83.25 104 ALA A CA 1
ATOM 796 C C . ALA A 1 104 ? 16.033 -2.156 0.206 1.00 83.25 104 ALA A C 1
ATOM 798 O O . ALA A 1 104 ? 14.999 -2.797 0.110 1.00 83.25 104 ALA A O 1
ATOM 799 N N . LEU A 1 105 ? 16.724 -1.798 -0.878 1.00 85.44 105 LEU A N 1
ATOM 800 C CA . LEU A 1 105 ? 16.269 -2.136 -2.233 1.00 85.44 105 LEU A CA 1
ATOM 801 C C . LEU A 1 105 ? 16.411 -3.637 -2.540 1.00 85.44 105 LEU A C 1
ATOM 803 O O . LEU A 1 105 ? 15.541 -4.236 -3.172 1.00 85.44 105 LEU A O 1
ATOM 807 N N . GLN A 1 106 ? 17.500 -4.257 -2.085 1.00 86.06 106 GLN A N 1
ATOM 808 C CA . GLN A 1 106 ? 17.819 -5.656 -2.370 1.00 86.06 106 GLN A CA 1
ATOM 809 C C . GLN A 1 106 ? 16.965 -6.656 -1.568 1.00 86.06 106 GLN A C 1
ATOM 811 O O . GLN A 1 106 ? 16.785 -7.788 -2.025 1.00 86.06 106 GLN A O 1
ATOM 816 N N . SER A 1 107 ? 16.435 -6.267 -0.403 1.00 85.69 107 SER A N 1
ATOM 817 C CA . SER A 1 107 ? 15.583 -7.133 0.426 1.00 85.69 107 SER A CA 1
ATOM 818 C C . SER A 1 107 ? 14.267 -7.509 -0.268 1.00 85.69 107 SER A C 1
ATOM 820 O O . SER A 1 107 ? 13.731 -8.593 -0.040 1.00 85.69 107 SER A O 1
ATOM 822 N N . HIS A 1 108 ? 13.758 -6.659 -1.166 1.00 86.81 108 HIS A N 1
ATOM 823 C CA . HIS A 1 108 ? 12.505 -6.913 -1.868 1.00 86.81 108 HIS A CA 1
ATOM 824 C C . HIS A 1 108 ? 12.709 -7.784 -3.110 1.00 86.81 108 HIS A C 1
ATOM 826 O O . HIS A 1 108 ? 13.309 -7.368 -4.105 1.00 86.81 108 HIS A O 1
ATOM 832 N N . ALA A 1 109 ? 12.090 -8.968 -3.102 1.00 86.06 109 ALA A N 1
ATOM 833 C CA . ALA A 1 109 ? 12.179 -9.949 -4.185 1.00 86.06 109 ALA A CA 1
ATOM 834 C C . ALA A 1 109 ? 11.832 -9.370 -5.571 1.00 86.06 109 ALA A C 1
ATOM 836 O O . ALA A 1 109 ? 12.501 -9.671 -6.557 1.00 86.06 109 ALA A O 1
ATOM 837 N N . LYS A 1 110 ? 10.831 -8.481 -5.650 1.00 85.81 110 LYS A N 1
ATOM 838 C CA . LYS A 1 110 ? 10.406 -7.829 -6.903 1.00 85.81 110 LYS A CA 1
ATOM 839 C C . LYS A 1 110 ? 11.484 -6.918 -7.501 1.00 85.81 110 LYS A C 1
ATOM 841 O O . LYS A 1 110 ? 11.661 -6.912 -8.717 1.00 85.81 110 LYS A O 1
ATOM 846 N N . ILE A 1 111 ? 12.186 -6.160 -6.659 1.00 89.00 111 ILE A N 1
ATOM 847 C CA . ILE A 1 111 ? 13.251 -5.234 -7.074 1.00 89.00 111 ILE A CA 1
ATOM 848 C C . ILE A 1 111 ? 14.491 -6.038 -7.464 1.00 89.00 111 ILE A C 1
ATOM 850 O O . ILE A 1 111 ? 15.058 -5.830 -8.536 1.00 89.00 111 ILE A O 1
ATOM 854 N N . LYS A 1 112 ? 14.855 -7.024 -6.636 1.00 90.25 112 LYS A N 1
ATOM 855 C CA . LYS A 1 112 ? 15.972 -7.935 -6.902 1.00 90.25 112 LYS A CA 1
ATOM 856 C C . LYS A 1 112 ? 15.801 -8.686 -8.226 1.00 90.25 112 LYS A C 1
ATOM 858 O O . LYS A 1 112 ? 16.754 -8.767 -8.997 1.00 90.25 112 LYS A O 1
ATOM 863 N N . LYS A 1 113 ? 14.595 -9.191 -8.508 1.00 89.25 113 LYS A N 1
ATOM 864 C CA . LYS A 1 113 ? 14.279 -9.865 -9.774 1.00 89.25 113 LYS A CA 1
ATOM 865 C C . LYS A 1 113 ? 14.430 -8.917 -10.963 1.00 89.25 113 LYS A C 1
ATOM 867 O O . LYS A 1 113 ? 15.147 -9.239 -11.896 1.00 89.25 113 LYS A O 1
ATOM 872 N N . ALA A 1 114 ? 13.854 -7.717 -10.883 1.00 88.12 114 ALA A N 1
ATOM 873 C CA . ALA A 1 114 ? 13.971 -6.736 -11.958 1.00 88.12 114 ALA A CA 1
ATOM 874 C C . ALA A 1 114 ? 15.421 -6.324 -12.248 1.00 88.12 114 ALA A C 1
ATOM 876 O O . ALA A 1 114 ? 15.761 -6.142 -13.411 1.00 88.12 114 ALA A O 1
ATOM 877 N N . TYR A 1 115 ? 16.271 -6.225 -11.220 1.00 90.25 115 TYR A N 1
ATOM 878 C CA . TYR A 1 115 ? 17.708 -5.988 -11.389 1.00 90.25 115 TYR A CA 1
ATOM 879 C C . TYR A 1 115 ? 18.413 -7.148 -12.100 1.00 90.25 115 TYR A C 1
ATOM 881 O O . TYR A 1 115 ? 19.242 -6.924 -12.979 1.00 90.25 115 TYR A O 1
ATOM 889 N N . ALA A 1 116 ? 18.105 -8.390 -11.720 1.00 88.38 116 ALA A N 1
ATOM 890 C CA . ALA A 1 116 ? 18.676 -9.566 -12.370 1.00 88.38 116 ALA A CA 1
ATOM 891 C C . ALA A 1 116 ? 18.255 -9.643 -13.846 1.00 88.38 116 ALA A C 1
ATOM 893 O O . ALA A 1 116 ? 19.106 -9.853 -14.710 1.00 88.38 116 ALA A O 1
ATOM 894 N N . ASP A 1 117 ? 16.976 -9.390 -14.128 1.00 86.62 117 ASP A N 1
ATOM 895 C CA . ASP A 1 117 ? 16.413 -9.406 -15.478 1.00 86.62 117 ASP A CA 1
ATOM 896 C C . ASP A 1 117 ? 17.055 -8.327 -16.366 1.00 86.62 117 ASP A C 1
ATOM 898 O O . ASP A 1 117 ? 17.457 -8.609 -17.496 1.00 86.62 117 ASP A O 1
ATOM 902 N N . THR A 1 118 ? 17.223 -7.097 -15.865 1.00 85.00 118 THR A N 1
ATOM 903 C CA . THR A 1 118 ? 17.886 -6.031 -16.633 1.00 85.00 118 THR A CA 1
ATOM 904 C C . THR A 1 118 ? 19.378 -6.239 -16.777 1.00 85.00 118 THR A C 1
ATOM 906 O O . THR A 1 118 ? 19.911 -5.983 -17.851 1.00 85.00 118 THR A O 1
ATOM 909 N N . LYS A 1 119 ? 20.062 -6.752 -15.753 1.00 87.94 119 LYS A N 1
ATOM 910 C CA . LYS A 1 119 ? 21.481 -7.101 -15.859 1.00 87.94 119 LYS A CA 1
ATOM 911 C C . LYS A 1 119 ? 21.715 -8.208 -16.889 1.00 87.94 119 LYS A C 1
ATOM 913 O O . LYS A 1 119 ? 22.692 -8.138 -17.627 1.00 87.94 119 LYS A O 1
ATOM 918 N N . LYS A 1 120 ? 20.826 -9.205 -16.951 1.00 85.00 120 LYS A N 1
ATOM 919 C CA . LYS A 1 120 ? 20.857 -10.253 -17.978 1.00 85.00 120 LYS A CA 1
ATOM 920 C C . LYS A 1 120 ? 20.624 -9.656 -19.368 1.00 85.00 120 LYS A C 1
ATOM 922 O O . LYS A 1 120 ? 21.450 -9.870 -20.245 1.00 85.00 120 LYS A O 1
ATOM 927 N N . ARG A 1 121 ? 19.588 -8.821 -19.525 1.00 81.56 121 ARG A N 1
ATOM 928 C CA . ARG A 1 121 ? 19.286 -8.113 -20.782 1.00 81.56 121 ARG A CA 1
ATOM 929 C C . ARG A 1 121 ? 20.483 -7.317 -21.309 1.00 81.56 121 ARG A C 1
ATOM 931 O O . ARG A 1 121 ? 20.818 -7.442 -22.474 1.00 81.56 121 ARG A O 1
ATOM 938 N N . LEU A 1 122 ? 21.126 -6.529 -20.448 1.00 82.06 122 LEU A N 1
ATOM 939 C CA . LEU A 1 122 ? 22.275 -5.695 -20.820 1.00 82.06 122 LEU A CA 1
ATOM 940 C C . LEU A 1 122 ? 23.540 -6.510 -21.134 1.00 82.06 122 LEU A C 1
ATOM 942 O O . LEU A 1 122 ? 24.435 -6.008 -21.803 1.00 82.06 122 LEU A O 1
ATOM 946 N N . ARG A 1 123 ? 23.638 -7.748 -20.632 1.00 80.94 123 ARG A N 1
ATOM 947 C CA . ARG A 1 123 ? 24.738 -8.666 -20.958 1.00 80.94 123 ARG A CA 1
ATOM 948 C C . ARG A 1 123 ? 24.532 -9.341 -22.312 1.00 80.94 123 ARG A C 1
ATOM 950 O O . ARG A 1 123 ? 25.514 -9.589 -22.997 1.00 80.94 123 ARG A O 1
ATOM 957 N N . GLU A 1 124 ? 23.291 -9.694 -22.633 1.00 79.06 124 GLU A N 1
ATOM 958 C CA . GLU A 1 124 ? 22.937 -10.387 -23.875 1.00 79.06 124 GLU A CA 1
ATOM 959 C C . GLU A 1 124 ? 22.935 -9.432 -25.072 1.00 79.06 124 GLU A C 1
ATOM 961 O O . GLU A 1 124 ? 23.442 -9.807 -26.118 1.00 79.06 124 GLU A O 1
ATOM 966 N N . ASP A 1 125 ? 22.473 -8.191 -24.890 1.00 71.75 125 ASP A N 1
ATOM 967 C CA . ASP A 1 125 ? 22.512 -7.150 -25.918 1.00 71.75 125 ASP A CA 1
ATOM 968 C C . ASP A 1 125 ? 22.840 -5.776 -25.287 1.00 71.75 125 ASP A C 1
ATOM 970 O O . ASP A 1 125 ? 21.948 -5.123 -24.726 1.00 71.75 125 ASP A O 1
ATOM 974 N N . PRO A 1 126 ? 24.097 -5.297 -25.364 1.00 64.00 126 PRO A N 1
ATOM 975 C CA . PRO A 1 126 ? 24.507 -4.021 -24.767 1.00 64.00 126 PRO A CA 1
ATOM 976 C C . PRO A 1 126 ? 23.879 -2.797 -25.455 1.00 64.00 126 PRO A C 1
ATOM 978 O O . PRO A 1 126 ? 23.642 -1.791 -24.785 1.00 64.00 126 PRO A O 1
ATOM 981 N N . ASP A 1 127 ? 23.546 -2.919 -26.745 1.00 61.12 127 ASP A N 1
ATOM 982 C CA . ASP A 1 127 ? 22.894 -1.884 -27.561 1.00 61.12 127 ASP A CA 1
ATOM 983 C C . ASP A 1 127 ? 21.392 -2.126 -27.758 1.00 61.12 127 ASP A C 1
ATOM 985 O O . ASP A 1 127 ? 20.706 -1.328 -28.405 1.00 61.12 127 ASP A O 1
ATOM 989 N N . ALA A 1 128 ? 20.830 -3.200 -27.181 1.00 59.25 128 ALA A N 1
ATOM 990 C CA . ALA A 1 128 ? 19.384 -3.339 -27.158 1.00 59.25 128 ALA A CA 1
ATOM 991 C C . ALA A 1 128 ? 18.813 -2.228 -26.282 1.00 59.25 128 ALA A C 1
ATOM 993 O O . ALA A 1 128 ? 18.781 -2.312 -25.044 1.00 59.25 128 ALA A O 1
ATOM 994 N N . ALA A 1 129 ? 18.273 -1.208 -26.954 1.00 56.84 129 ALA A N 1
ATOM 995 C CA . ALA A 1 129 ? 17.298 -0.306 -26.373 1.00 56.84 129 ALA A CA 1
ATOM 996 C C . ALA A 1 129 ? 16.332 -1.147 -25.523 1.00 56.84 129 ALA A C 1
ATOM 998 O O . ALA A 1 129 ? 15.967 -2.255 -25.949 1.00 56.84 129 ALA A O 1
ATOM 999 N N . PRO A 1 130 ? 15.944 -0.688 -24.311 1.00 56.47 130 PRO A N 1
ATOM 1000 C CA . PRO A 1 130 ? 14.959 -1.403 -23.511 1.00 56.47 130 PRO A CA 1
ATOM 1001 C C . PRO A 1 130 ? 13.838 -1.777 -24.454 1.00 56.47 130 PRO A C 1
ATOM 1003 O O . PRO A 1 130 ? 13.294 -0.869 -25.082 1.00 56.47 130 PRO A O 1
ATOM 1006 N N . LYS A 1 131 ? 13.584 -3.092 -24.633 1.00 52.41 131 LYS A N 1
ATOM 1007 C CA . LYS A 1 131 ? 12.458 -3.573 -25.437 1.00 52.41 131 LYS A CA 1
ATOM 1008 C C . LYS A 1 131 ? 11.307 -2.728 -24.942 1.00 52.41 131 LYS A C 1
ATOM 1010 O O . LYS A 1 131 ? 10.876 -2.935 -23.802 1.00 52.41 131 LYS A O 1
ATOM 1015 N N . LYS A 1 132 ? 10.899 -1.717 -25.730 1.00 48.03 132 LYS A N 1
ATOM 1016 C CA . LYS A 1 132 ? 9.698 -0.939 -25.454 1.00 48.03 132 LYS A CA 1
ATOM 1017 C C . LYS A 1 132 ? 8.715 -2.056 -25.248 1.00 48.03 132 LYS A C 1
ATOM 1019 O O . LYS A 1 132 ? 8.581 -2.868 -26.166 1.00 48.03 132 LYS A O 1
ATOM 1024 N N . ARG A 1 133 ? 8.219 -2.236 -24.014 1.00 49.88 133 ARG A N 1
ATOM 1025 C CA . ARG A 1 133 ? 7.229 -3.280 -23.744 1.00 49.88 133 ARG A CA 1
ATOM 1026 C C . ARG A 1 133 ? 6.248 -3.072 -24.868 1.00 49.88 133 ARG A C 1
ATOM 1028 O O . ARG A 1 133 ? 5.737 -1.952 -24.928 1.00 49.88 133 ARG A O 1
ATOM 1035 N N . LYS A 1 134 ? 6.187 -4.016 -25.828 1.00 46.75 134 LYS A N 1
ATOM 1036 C CA . LYS A 1 134 ? 5.381 -3.852 -27.043 1.00 46.75 134 LYS A CA 1
ATOM 1037 C C . LYS A 1 134 ? 4.088 -3.322 -26.495 1.00 46.75 134 LYS A C 1
ATOM 1039 O O . LYS A 1 134 ? 3.575 -4.013 -25.613 1.00 46.75 134 LYS A O 1
ATOM 1044 N N . ALA A 1 135 ? 3.757 -2.064 -26.820 1.00 45.72 135 ALA A N 1
ATOM 1045 C CA . ALA A 1 135 ? 2.680 -1.354 -26.152 1.00 45.72 135 ALA A CA 1
ATOM 1046 C C . ALA A 1 135 ? 1.550 -2.356 -26.158 1.00 45.72 135 ALA A C 1
ATOM 1048 O O . ALA A 1 135 ? 1.162 -2.788 -27.244 1.00 45.72 135 ALA A O 1
ATOM 1049 N N . THR A 1 136 ? 1.246 -2.899 -24.974 1.00 47.53 136 THR A N 1
ATOM 1050 C CA . THR A 1 136 ? 0.310 -4.003 -24.823 1.00 47.53 136 THR A CA 1
ATOM 1051 C C . THR A 1 136 ? -0.885 -3.491 -25.595 1.00 47.53 136 THR A C 1
ATOM 1053 O O . THR A 1 136 ? -1.323 -2.371 -25.310 1.00 47.53 136 THR A O 1
ATOM 1056 N N . THR A 1 137 ? -1.218 -4.146 -26.715 1.00 47.09 137 THR A N 1
ATOM 1057 C CA . THR A 1 137 ? -2.233 -3.632 -27.642 1.00 47.09 137 THR A CA 1
ATOM 1058 C C . THR A 1 137 ? -3.410 -3.213 -26.780 1.00 47.09 137 THR A C 1
ATOM 1060 O O . THR A 1 137 ? -3.659 -3.876 -25.772 1.00 47.09 137 THR A O 1
ATOM 1063 N N . ARG A 1 138 ? -4.056 -2.075 -27.066 1.00 55.50 138 ARG A N 1
ATOM 1064 C CA . ARG A 1 138 ? -5.135 -1.525 -26.215 1.00 55.50 138 ARG A CA 1
ATOM 1065 C C . ARG A 1 138 ? -6.061 -2.642 -25.694 1.00 55.50 138 ARG A C 1
ATOM 1067 O O . ARG A 1 138 ? -6.367 -2.684 -24.506 1.00 55.50 138 ARG A O 1
ATOM 1074 N N . ASP A 1 139 ? -6.323 -3.617 -26.557 1.00 59.09 139 ASP A N 1
ATOM 1075 C CA . ASP A 1 139 ? -7.085 -4.851 -26.359 1.00 59.09 139 ASP A CA 1
ATOM 1076 C C . ASP A 1 139 ? -6.624 -5.772 -25.214 1.00 59.09 139 ASP A C 1
ATOM 1078 O O . ASP A 1 139 ? -7.453 -6.415 -24.587 1.00 59.09 139 ASP A O 1
ATOM 1082 N N . THR A 1 140 ? -5.330 -5.849 -24.893 1.00 60.91 140 THR A N 1
ATOM 1083 C CA . THR A 1 140 ? -4.794 -6.670 -23.786 1.00 60.91 140 THR A CA 1
ATOM 1084 C C . THR A 1 140 ? -4.606 -5.879 -22.487 1.00 60.91 140 THR A C 1
ATOM 1086 O O . THR A 1 140 ? -4.530 -6.473 -21.411 1.00 60.91 140 THR A O 1
ATOM 1089 N N . VAL A 1 141 ? -4.592 -4.541 -22.543 1.00 71.56 141 VAL A N 1
ATOM 1090 C CA . VAL A 1 141 ? -4.550 -3.672 -21.349 1.00 71.56 141 VAL A CA 1
ATOM 1091 C C . VAL A 1 141 ? -5.925 -3.571 -20.698 1.00 71.56 141 VAL A C 1
ATOM 1093 O O . VAL A 1 141 ? -6.036 -3.660 -19.476 1.00 71.56 141 VAL A O 1
ATOM 1096 N N . VAL A 1 142 ? -6.972 -3.416 -21.508 1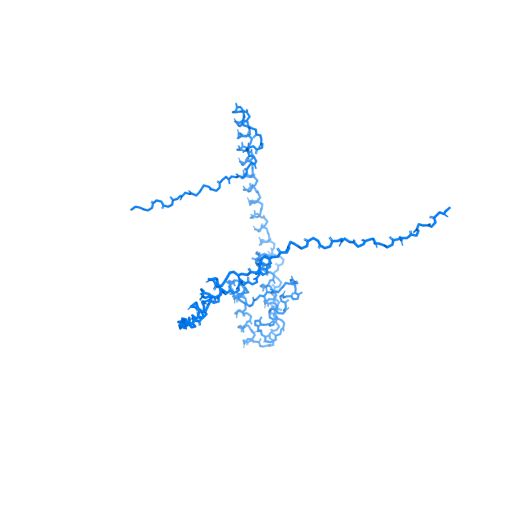.00 77.75 142 VAL A N 1
ATOM 1097 C CA . VAL A 1 142 ? -8.363 -3.289 -21.050 1.00 77.75 142 VAL A CA 1
ATOM 1098 C C . VAL A 1 142 ? -8.808 -4.442 -20.135 1.00 77.75 142 VAL A C 1
ATOM 1100 O O . VAL A 1 142 ? -9.247 -4.139 -19.026 1.00 77.75 142 VAL A O 1
ATOM 1103 N N . PRO A 1 143 ? -8.644 -5.736 -20.480 1.00 81.00 143 PRO A N 1
ATOM 1104 C CA . PRO A 1 143 ? -9.083 -6.831 -19.612 1.00 81.00 143 PRO A CA 1
ATOM 1105 C C . PRO A 1 143 ? -8.292 -6.889 -18.300 1.00 81.00 143 PRO A C 1
ATOM 1107 O O . PRO A 1 143 ? -8.853 -7.168 -17.242 1.00 81.00 143 PRO A O 1
ATOM 1110 N N . VAL A 1 144 ? -6.995 -6.560 -18.331 1.00 80.06 144 VAL A N 1
ATOM 1111 C CA . VAL A 1 144 ? -6.169 -6.498 -17.116 1.00 80.06 144 VAL A CA 1
ATOM 1112 C C . VAL A 1 144 ? -6.641 -5.362 -16.206 1.00 80.06 144 VAL A C 1
ATOM 1114 O O . VAL A 1 144 ? -6.776 -5.563 -14.999 1.00 80.06 144 VAL A O 1
ATOM 1117 N N . LEU A 1 145 ? -6.947 -4.188 -16.762 1.00 83.25 145 LEU A N 1
ATOM 1118 C CA . LEU A 1 145 ? -7.486 -3.065 -15.993 1.00 83.25 145 LEU A CA 1
ATOM 1119 C C . LEU A 1 145 ? -8.880 -3.371 -15.439 1.00 83.25 145 LEU A C 1
ATOM 1121 O O . LEU A 1 145 ? -9.116 -3.118 -14.264 1.00 83.25 145 LEU A O 1
ATOM 1125 N N . GLN A 1 146 ? -9.762 -3.984 -16.228 1.00 86.94 146 GLN A N 1
ATOM 1126 C CA . GLN A 1 146 ? -11.089 -4.408 -15.773 1.00 86.94 146 GLN A CA 1
ATOM 1127 C C . GLN A 1 146 ? -10.997 -5.433 -14.639 1.00 86.94 146 GLN A C 1
ATOM 1129 O O . GLN A 1 146 ? -11.685 -5.291 -13.634 1.00 86.94 146 GLN A O 1
ATOM 1134 N N . SER A 1 147 ? -10.099 -6.419 -14.744 1.00 86.31 147 SER A N 1
ATOM 1135 C CA . SER A 1 147 ? -9.867 -7.383 -13.658 1.00 86.31 147 SER A CA 1
ATOM 1136 C C . SER A 1 147 ? -9.368 -6.699 -12.382 1.00 86.31 147 SER A C 1
ATOM 1138 O O . SER A 1 147 ? -9.740 -7.076 -11.273 1.00 86.31 147 SER A O 1
ATOM 1140 N N . ARG A 1 148 ? -8.551 -5.647 -12.531 1.00 90.62 148 ARG A N 1
ATOM 1141 C CA . ARG A 1 148 ? -8.044 -4.867 -11.406 1.00 90.62 148 ARG A CA 1
ATOM 1142 C C . ARG A 1 148 ? -9.131 -4.012 -10.765 1.00 90.62 148 ARG A C 1
ATOM 1144 O O . ARG A 1 148 ? -9.120 -3.907 -9.544 1.00 90.62 148 ARG A O 1
ATOM 1151 N N . ILE A 1 149 ? -10.007 -3.413 -11.569 1.00 92.56 149 ILE A N 1
ATOM 1152 C CA . ILE A 1 149 ? -11.160 -2.636 -11.107 1.00 92.56 149 ILE A CA 1
ATOM 1153 C C . ILE A 1 149 ? -12.090 -3.542 -10.306 1.00 92.56 149 ILE A C 1
ATOM 1155 O O . ILE A 1 149 ? -12.287 -3.265 -9.133 1.00 92.56 149 ILE A O 1
ATOM 1159 N N . ARG A 1 150 ? -12.496 -4.690 -10.863 1.00 90.75 150 ARG A N 1
ATOM 1160 C CA . ARG A 1 150 ? -13.345 -5.668 -10.160 1.00 90.75 150 ARG A CA 1
ATOM 1161 C C . ARG A 1 150 ? -12.752 -6.098 -8.822 1.00 90.75 150 ARG A C 1
ATOM 1163 O O . ARG A 1 150 ? -13.402 -6.002 -7.798 1.00 90.75 150 ARG A O 1
ATOM 1170 N N . PHE A 1 151 ? -11.469 -6.464 -8.806 1.00 91.81 151 PHE A N 1
ATOM 1171 C CA . PHE A 1 151 ? -10.789 -6.819 -7.557 1.00 91.81 151 PHE A CA 1
ATOM 1172 C C . PHE A 1 151 ? -10.796 -5.681 -6.521 1.00 91.81 151 PHE A C 1
ATOM 1174 O O . PHE A 1 151 ? -10.819 -5.930 -5.318 1.00 91.81 151 PHE A O 1
ATOM 1181 N N . LEU A 1 152 ? -10.672 -4.428 -6.969 1.00 93.88 152 LEU A N 1
ATOM 1182 C CA . LEU A 1 152 ? -10.708 -3.276 -6.072 1.00 93.88 152 LEU A CA 1
ATOM 1183 C C . LEU A 1 152 ? -12.128 -3.006 -5.570 1.00 93.88 152 LEU A C 1
ATOM 1185 O O . LEU A 1 152 ? -12.271 -2.723 -4.389 1.00 93.88 152 LEU A O 1
ATOM 1189 N N . GLU A 1 153 ? -13.137 -3.131 -6.428 1.00 94.06 153 GLU A N 1
ATOM 1190 C CA . GLU A 1 153 ? -14.556 -3.013 -6.074 1.00 94.06 153 GLU A CA 1
ATOM 1191 C C . GLU A 1 153 ? -14.955 -4.082 -5.050 1.00 94.06 153 GLU A C 1
ATOM 1193 O O . GLU A 1 153 ? -15.461 -3.738 -3.986 1.00 94.06 153 GLU A O 1
ATOM 1198 N N . ASP A 1 154 ? -14.604 -5.350 -5.290 1.00 93.19 154 ASP A N 1
ATOM 1199 C CA . ASP A 1 154 ? -14.838 -6.451 -4.346 1.00 93.19 154 ASP A CA 1
ATOM 1200 C C . ASP A 1 154 ? -14.197 -6.161 -2.983 1.00 93.19 154 ASP A C 1
ATOM 1202 O O . ASP A 1 154 ? -14.781 -6.411 -1.929 1.00 93.19 154 ASP A O 1
ATOM 1206 N N . ARG A 1 155 ? -12.984 -5.589 -2.990 1.00 92.25 155 ARG A N 1
ATOM 1207 C CA . ARG A 1 155 ? -12.280 -5.242 -1.755 1.00 92.25 155 ARG A CA 1
ATOM 1208 C C . ARG A 1 155 ? -12.921 -4.063 -1.030 1.00 92.25 155 ARG A C 1
ATOM 1210 O O . ARG A 1 155 ? -12.857 -4.027 0.195 1.00 92.25 155 ARG A O 1
ATOM 1217 N N . VAL A 1 156 ? -13.474 -3.098 -1.759 1.00 96.06 156 VAL A N 1
ATOM 1218 C CA . VAL A 1 156 ? -14.230 -1.989 -1.167 1.00 96.06 156 VAL A CA 1
ATOM 1219 C C . VAL A 1 156 ? -15.470 -2.542 -0.477 1.00 96.06 156 VAL A C 1
ATOM 1221 O O . VAL A 1 156 ? -15.625 -2.290 0.710 1.00 96.06 156 VAL A O 1
ATOM 1224 N N . ILE A 1 157 ? -16.244 -3.394 -1.152 1.00 95.44 157 ILE A N 1
ATOM 1225 C CA . ILE A 1 157 ? -17.441 -4.031 -0.583 1.00 95.44 157 ILE A CA 1
ATOM 1226 C C . ILE A 1 157 ? -17.095 -4.832 0.682 1.00 95.44 157 ILE A C 1
ATOM 1228 O O . ILE A 1 157 ? -17.757 -4.705 1.709 1.00 95.44 157 ILE A O 1
ATOM 1232 N N . GLU A 1 158 ? -16.026 -5.634 0.643 1.00 95.12 158 GLU A N 1
ATOM 1233 C CA . GLU A 1 158 ? -15.563 -6.394 1.812 1.00 95.12 158 GLU A CA 1
ATOM 1234 C C . GLU A 1 158 ? -15.186 -5.467 2.980 1.00 95.12 158 GLU A C 1
ATOM 1236 O O . GLU A 1 158 ? -15.541 -5.731 4.129 1.00 95.12 158 GLU A O 1
ATOM 1241 N N . LEU A 1 159 ? -14.463 -4.378 2.703 1.00 95.50 159 LEU A N 1
ATOM 1242 C CA . LEU A 1 159 ? -14.049 -3.420 3.728 1.00 95.50 159 LEU A CA 1
ATOM 1243 C C . LEU A 1 159 ? -15.233 -2.642 4.303 1.00 95.50 159 LEU A C 1
ATOM 1245 O O . LEU A 1 159 ? -15.269 -2.434 5.513 1.00 95.50 159 LEU A O 1
ATOM 1249 N N . GLU A 1 160 ? -16.186 -2.240 3.468 1.00 95.75 160 GLU A N 1
ATOM 1250 C CA . GLU A 1 160 ? -17.420 -1.577 3.891 1.00 95.75 160 GLU A CA 1
ATOM 1251 C C . GLU A 1 160 ? -18.237 -2.488 4.812 1.00 95.75 160 GLU A C 1
ATOM 1253 O O . GLU A 1 160 ? -18.627 -2.052 5.893 1.00 95.75 160 GLU A O 1
ATOM 1258 N N . GLY A 1 161 ? -18.381 -3.775 4.475 1.00 95.94 161 GLY A N 1
ATOM 1259 C CA . GLY A 1 161 ? -19.055 -4.742 5.349 1.00 95.94 161 GLY A CA 1
ATOM 1260 C C . GLY A 1 161 ? -18.352 -4.928 6.700 1.00 95.94 161 GLY A C 1
ATOM 1261 O O . GLY A 1 161 ? -18.997 -5.003 7.744 1.00 95.94 161 GLY A O 1
ATOM 1262 N N . VAL A 1 162 ? -17.015 -4.942 6.711 1.00 96.06 162 VAL A N 1
ATOM 1263 C CA . VAL A 1 162 ? -16.235 -4.995 7.960 1.00 96.06 162 VAL A CA 1
ATOM 1264 C C . VAL A 1 162 ? -16.431 -3.726 8.799 1.00 96.06 162 VAL A C 1
ATOM 1266 O O . VAL A 1 162 ? -16.528 -3.812 10.025 1.00 96.06 162 VAL A O 1
ATOM 1269 N N . ILE A 1 163 ? -16.486 -2.552 8.165 1.00 96.69 163 ILE A N 1
ATOM 1270 C CA . ILE A 1 163 ? -16.750 -1.280 8.850 1.00 96.69 163 ILE A CA 1
ATOM 1271 C C . ILE A 1 163 ? -18.146 -1.299 9.471 1.00 96.69 163 ILE A C 1
ATOM 1273 O O . ILE A 1 163 ? -18.264 -1.033 10.665 1.00 96.69 163 ILE A O 1
ATOM 1277 N N . GLU A 1 164 ? -19.169 -1.694 8.717 1.00 96.75 164 GLU A N 1
ATOM 1278 C CA . GLU A 1 164 ? -20.551 -1.780 9.203 1.00 96.75 164 GLU A CA 1
ATOM 1279 C C . GLU A 1 164 ? -20.681 -2.743 10.400 1.00 96.75 164 GLU A C 1
ATOM 1281 O O . GLU A 1 164 ? -21.366 -2.456 11.390 1.00 96.75 164 GLU A O 1
ATOM 1286 N N . GLU A 1 165 ? -19.963 -3.871 10.370 1.00 96.69 165 GLU A N 1
ATOM 1287 C CA . GLU A 1 165 ? -19.911 -4.804 11.496 1.00 96.69 165 GLU A CA 1
ATOM 1288 C C . GLU A 1 165 ? -19.265 -4.163 12.739 1.00 96.69 165 GLU A C 1
ATOM 1290 O O . GLU A 1 165 ? -19.756 -4.331 13.864 1.00 96.69 165 GLU A O 1
ATOM 1295 N N . TYR A 1 166 ? -18.170 -3.418 12.560 1.00 97.12 166 TYR A N 1
ATOM 1296 C CA . TYR A 1 166 ? -17.517 -2.700 13.656 1.00 97.12 166 TYR A CA 1
ATOM 1297 C C . TYR A 1 166 ? -18.378 -1.564 14.206 1.00 97.12 166 TYR A C 1
ATOM 1299 O O . TYR A 1 166 ? -18.456 -1.422 15.427 1.00 97.12 166 TYR A O 1
ATOM 1307 N N . GLU A 1 167 ? -19.060 -0.805 13.354 1.00 96.50 167 GLU A N 1
ATOM 1308 C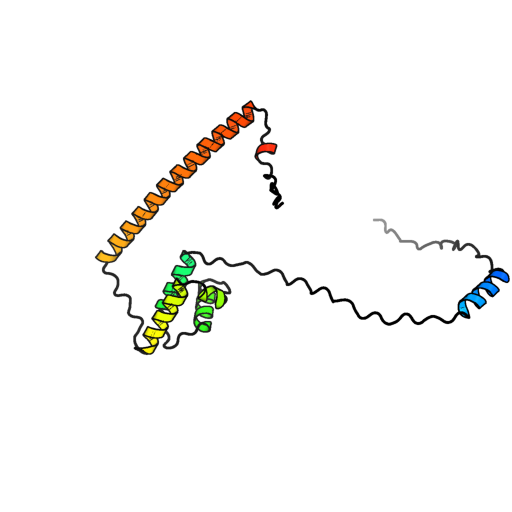 CA . GLU A 1 167 ? -19.999 0.245 13.761 1.00 96.50 167 GLU A CA 1
ATOM 1309 C C . GLU A 1 167 ? -21.162 -0.343 14.566 1.00 96.50 167 GLU A C 1
ATOM 1311 O O . GLU A 1 167 ? -21.480 0.133 15.659 1.00 96.50 167 GLU A O 1
ATOM 1316 N N . SER A 1 168 ? -21.727 -1.457 14.100 1.00 95.19 168 SER A N 1
ATOM 1317 C CA . SER A 1 168 ? -22.780 -2.189 14.811 1.00 95.19 168 SER A CA 1
ATOM 1318 C C . SER A 1 168 ? -22.327 -2.665 16.196 1.00 95.19 168 SER A C 1
ATOM 1320 O O . SER A 1 168 ? -23.068 -2.558 17.183 1.00 95.19 168 SER A O 1
ATOM 1322 N N . LYS A 1 169 ? -21.098 -3.187 16.299 1.00 95.00 169 LYS A N 1
ATOM 1323 C CA . LYS A 1 169 ? -20.485 -3.573 17.581 1.00 95.00 169 LYS A CA 1
ATOM 1324 C C . LYS A 1 169 ? -20.266 -2.358 18.479 1.00 95.00 169 LYS A C 1
ATOM 1326 O O . LYS A 1 169 ? -20.611 -2.419 19.659 1.00 95.00 169 LYS A O 1
ATOM 1331 N N . PHE A 1 170 ? -19.753 -1.264 17.924 1.00 94.75 170 PHE A N 1
ATOM 1332 C CA . PHE A 1 170 ? -19.491 -0.026 18.648 1.00 94.75 170 PHE A CA 1
ATOM 1333 C C . PHE A 1 170 ? -20.772 0.557 19.252 1.00 94.75 170 PHE A C 1
ATOM 1335 O O . PHE A 1 170 ? -20.811 0.808 20.456 1.00 94.75 170 PHE A O 1
ATOM 1342 N N . LEU A 1 171 ? -21.856 0.658 18.475 1.00 94.25 171 LEU A N 1
ATOM 1343 C CA . LEU A 1 171 ? -23.160 1.124 18.964 1.00 94.25 171 LEU A CA 1
ATOM 1344 C C . LEU A 1 171 ? -23.704 0.238 20.090 1.00 94.25 171 LEU A C 1
ATOM 1346 O O . LEU A 1 171 ? -24.211 0.733 21.100 1.00 94.25 171 LEU A O 1
ATOM 1350 N N . ARG A 1 172 ? -23.573 -1.087 19.949 1.00 94.38 172 ARG A N 1
ATOM 1351 C CA . ARG A 1 172 ? -23.996 -2.037 20.986 1.00 94.38 172 ARG A CA 1
ATOM 1352 C C . ARG A 1 172 ? -23.202 -1.843 22.275 1.00 94.38 172 ARG A C 1
ATOM 1354 O O . ARG A 1 172 ? -23.789 -1.831 23.355 1.00 94.38 172 ARG A O 1
ATOM 1361 N N . TRP A 1 173 ? -21.887 -1.674 22.176 1.00 92.81 173 TRP A N 1
ATOM 1362 C CA . TRP A 1 173 ? -21.032 -1.421 23.333 1.00 92.81 173 TRP A CA 1
ATOM 1363 C C . TRP A 1 173 ? -21.313 -0.069 23.975 1.00 92.81 173 TRP A C 1
ATOM 1365 O O . TRP A 1 173 ? -21.411 -0.013 25.196 1.00 92.81 173 TRP A O 1
ATOM 1375 N N . GLN A 1 174 ? -21.528 0.983 23.185 1.00 90.38 174 GLN A N 1
ATOM 1376 C CA . GLN A 1 174 ? -21.896 2.302 23.692 1.00 90.38 174 GLN A CA 1
ATOM 1377 C C . GLN A 1 174 ? -23.218 2.246 24.468 1.00 90.38 174 GLN A C 1
ATOM 1379 O O . GLN A 1 174 ? -23.296 2.738 25.595 1.00 90.38 174 GLN A O 1
ATOM 1384 N N . ARG A 1 175 ? -24.242 1.583 23.914 1.00 92.19 175 ARG A N 1
ATOM 1385 C CA . ARG A 1 175 ? -25.534 1.394 24.590 1.00 92.19 175 ARG A CA 1
ATOM 1386 C C . ARG A 1 175 ? -25.390 0.590 25.881 1.00 92.19 175 ARG A C 1
ATOM 1388 O O . ARG A 1 175 ? -25.940 0.981 26.906 1.00 92.19 175 ARG A O 1
ATOM 1395 N N . ASN A 1 176 ? -24.644 -0.511 25.849 1.00 93.56 176 ASN A N 1
ATOM 1396 C CA . ASN A 1 176 ? -24.423 -1.342 27.032 1.00 93.56 176 ASN A CA 1
ATOM 1397 C C . ASN A 1 176 ? -23.619 -0.599 28.110 1.00 93.56 176 ASN A C 1
ATOM 1399 O O . ASN A 1 176 ? -23.930 -0.721 29.291 1.00 93.56 176 ASN A O 1
ATOM 1403 N N . ALA A 1 177 ? -22.625 0.199 27.717 1.00 92.12 177 ALA A N 1
ATOM 1404 C CA . ALA A 1 177 ? -21.845 1.034 28.623 1.00 92.12 177 ALA A CA 1
ATOM 1405 C C . ALA A 1 177 ? -22.712 2.113 29.282 1.00 92.12 177 ALA A C 1
ATOM 1407 O O . ALA A 1 177 ? -22.619 2.303 30.494 1.00 92.12 177 ALA A O 1
ATOM 1408 N N . TYR A 1 178 ? -23.599 2.753 28.511 1.00 90.12 178 TYR A N 1
ATOM 1409 C CA . TYR A 1 178 ? -24.566 3.717 29.034 1.00 90.12 178 TYR A CA 1
ATOM 1410 C C . TYR A 1 178 ? -25.497 3.081 30.075 1.00 90.12 178 TYR A C 1
ATOM 1412 O O . TYR A 1 178 ? -25.630 3.605 31.178 1.00 90.12 178 TYR A O 1
ATOM 1420 N N . LEU A 1 179 ? -26.075 1.912 29.769 1.00 92.31 179 LEU A N 1
ATOM 1421 C CA . LEU A 1 179 ? -26.927 1.171 30.711 1.00 92.31 179 LEU A CA 1
ATOM 1422 C C . LEU A 1 179 ? -26.172 0.725 31.974 1.00 92.31 179 LEU A C 1
ATOM 1424 O O . LEU A 1 179 ? -26.761 0.661 33.047 1.00 92.31 179 LEU A O 1
ATOM 1428 N N . ALA A 1 180 ? -24.873 0.443 31.858 1.00 91.69 180 ALA A N 1
ATOM 1429 C CA . ALA A 1 180 ? -24.005 0.094 32.980 1.00 91.69 180 ALA A CA 1
ATOM 1430 C C . ALA A 1 180 ? -23.453 1.317 33.745 1.00 91.69 180 ALA A C 1
ATOM 1432 O O . ALA A 1 180 ? -22.659 1.144 34.671 1.00 91.69 180 ALA A O 1
ATOM 1433 N N . GLY A 1 181 ? -23.821 2.546 33.358 1.00 91.31 181 GLY A N 1
ATOM 1434 C CA . GLY A 1 181 ? -23.349 3.779 33.997 1.00 91.31 181 GLY A CA 1
ATOM 1435 C C . GLY A 1 181 ? -21.852 4.052 33.807 1.00 91.31 181 GLY A C 1
ATOM 1436 O O . GLY A 1 181 ? -21.242 4.755 34.613 1.00 91.31 181 GLY A O 1
ATOM 1437 N N . ILE A 1 182 ? -21.228 3.480 32.773 1.00 88.19 182 ILE A N 1
ATOM 1438 C CA . ILE A 1 182 ? -19.803 3.676 32.489 1.00 88.19 182 ILE A CA 1
ATOM 1439 C C . ILE A 1 182 ? -19.627 5.028 31.778 1.00 88.19 182 ILE A C 1
ATOM 1441 O O . ILE A 1 182 ? -20.179 5.216 30.693 1.00 88.19 182 ILE A O 1
ATOM 1445 N N . PRO A 1 183 ? -18.849 5.975 32.339 1.00 84.56 183 PRO A N 1
ATOM 1446 C CA . PRO A 1 183 ? -18.628 7.268 31.704 1.00 84.56 183 PRO A CA 1
ATOM 1447 C C . PRO A 1 183 ? -17.748 7.123 30.458 1.00 84.56 183 PRO A C 1
ATOM 1449 O O . PRO A 1 183 ? -16.812 6.321 30.440 1.00 84.56 183 PRO A O 1
ATOM 1452 N N . LEU A 1 184 ? -17.995 7.961 29.448 1.00 79.81 184 LEU A N 1
ATOM 1453 C CA . LEU A 1 184 ? -17.283 7.936 28.164 1.00 79.81 184 LEU A CA 1
ATOM 1454 C C . LEU A 1 184 ? -15.755 8.039 28.330 1.00 79.81 184 LEU A C 1
ATOM 1456 O O . LEU A 1 184 ? -15.019 7.287 27.706 1.00 79.81 184 LEU A O 1
ATOM 1460 N N . LEU A 1 185 ? -15.286 8.859 29.279 1.00 81.00 185 LEU A N 1
ATOM 1461 C CA . LEU A 1 185 ? -13.862 9.020 29.607 1.00 81.00 185 LEU A CA 1
ATOM 1462 C C . LEU A 1 185 ? -13.172 7.694 29.986 1.00 81.00 185 LEU A C 1
ATOM 1464 O O . LEU A 1 185 ? -11.983 7.513 29.741 1.00 81.00 185 LEU A O 1
ATOM 1468 N N . LYS A 1 186 ? -13.912 6.762 30.603 1.00 81.75 186 LYS A N 1
ATOM 1469 C CA . LYS A 1 186 ? -13.403 5.433 30.970 1.00 81.75 186 LYS A CA 1
ATOM 1470 C C . LYS A 1 186 ? -13.382 4.480 29.772 1.00 81.75 186 LYS A C 1
ATOM 1472 O O . LYS A 1 186 ? -12.565 3.566 29.758 1.00 81.75 186 LYS A O 1
ATOM 1477 N N . LEU A 1 187 ? -14.264 4.690 28.795 1.00 81.94 187 LEU A N 1
ATOM 1478 C CA . LEU A 1 187 ? -14.337 3.910 27.559 1.00 81.94 187 LEU A CA 1
ATOM 1479 C C . LEU A 1 187 ? -13.234 4.319 26.567 1.00 81.94 187 LEU A C 1
ATOM 1481 O O . LEU A 1 187 ? -12.614 3.450 25.962 1.00 81.94 187 LEU A O 1
ATOM 1485 N N . ASP A 1 188 ? -12.952 5.621 26.480 1.00 84.44 188 ASP A N 1
ATOM 1486 C CA . ASP A 1 188 ? -11.883 6.206 25.651 1.00 84.44 188 ASP A CA 1
ATOM 1487 C C . ASP A 1 188 ? -10.497 6.131 26.313 1.00 84.44 188 ASP A C 1
ATOM 1489 O O . ASP A 1 188 ? -9.475 6.466 25.708 1.00 84.44 188 ASP A O 1
ATOM 1493 N N . GLY A 1 189 ? -10.455 5.712 27.579 1.00 83.25 189 GLY A N 1
ATOM 1494 C CA . GLY A 1 189 ? -9.222 5.522 28.325 1.00 83.25 189 GLY A CA 1
ATOM 1495 C C . GLY A 1 189 ? -8.292 4.532 27.625 1.00 83.25 189 GLY A C 1
ATOM 1496 O O . GLY A 1 189 ? -8.724 3.573 26.983 1.00 83.25 189 GLY A O 1
ATOM 1497 N N . THR A 1 190 ? -6.983 4.743 27.764 1.00 77.00 190 THR A N 1
ATOM 1498 C CA . THR A 1 190 ? -5.998 3.825 27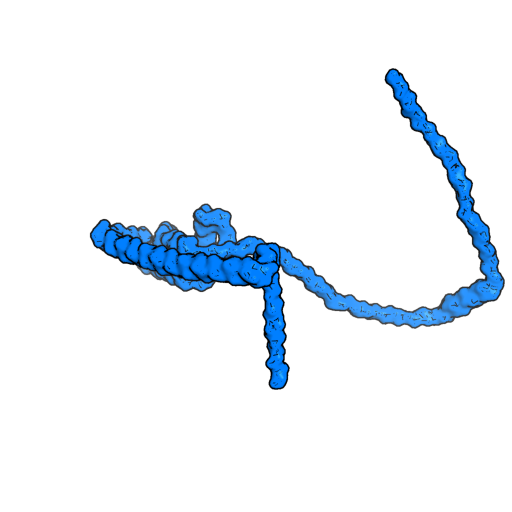.194 1.00 77.00 190 THR A CA 1
ATOM 1499 C C . THR A 1 190 ? -6.207 2.423 27.757 1.00 77.00 190 THR A C 1
ATOM 1501 O O . THR A 1 190 ? -6.235 2.210 28.972 1.00 77.00 190 THR A O 1
ATOM 1504 N N . VAL A 1 191 ? -6.359 1.446 26.860 1.00 74.69 191 VAL A N 1
ATOM 1505 C CA . VAL A 1 191 ? -6.455 0.040 27.253 1.00 74.69 191 VAL A CA 1
ATOM 1506 C C . VAL A 1 191 ? -5.178 -0.304 28.008 1.00 74.69 191 VAL A C 1
ATOM 1508 O O . VAL A 1 191 ? -4.077 -0.167 27.470 1.00 74.69 191 VAL A O 1
ATOM 1511 N N . GLN A 1 192 ? -5.313 -0.725 29.266 1.00 72.06 192 GLN A N 1
ATOM 1512 C CA . GLN A 1 192 ? -4.161 -1.163 30.041 1.00 72.06 192 GLN A CA 1
ATOM 1513 C C . GLN A 1 192 ? -3.503 -2.331 29.306 1.00 72.06 192 GLN A C 1
ATOM 1515 O O . GLN A 1 192 ? -4.168 -3.300 28.929 1.00 72.06 192 GLN A O 1
ATOM 1520 N N . THR A 1 193 ? -2.194 -2.244 29.083 1.00 61.81 193 THR A N 1
ATOM 1521 C CA . THR A 1 193 ? -1.422 -3.368 28.560 1.00 61.81 193 THR A CA 1
ATOM 1522 C C . THR A 1 193 ? -1.439 -4.455 29.625 1.00 61.81 193 THR A C 1
ATOM 1524 O O . THR A 1 193 ? -0.702 -4.375 30.604 1.00 61.81 193 THR A O 1
ATOM 1527 N N . VAL A 1 194 ? -2.321 -5.442 29.477 1.00 62.84 194 VAL A N 1
ATOM 1528 C CA . VAL A 1 194 ? -2.334 -6.607 30.359 1.00 62.84 194 VAL A CA 1
ATOM 1529 C C . VAL A 1 194 ? -1.037 -7.371 30.103 1.00 62.84 194 VAL A C 1
ATOM 1531 O O . VAL A 1 194 ? -0.917 -8.065 29.091 1.00 62.84 194 VAL A O 1
ATOM 1534 N N . ASP A 1 195 ? -0.059 -7.218 30.996 1.00 60.44 195 ASP A N 1
ATOM 1535 C CA . ASP A 1 195 ? 1.107 -8.093 31.046 1.00 60.44 195 ASP A CA 1
ATOM 1536 C C . ASP A 1 195 ? 0.618 -9.466 31.508 1.00 60.44 195 ASP A C 1
ATOM 1538 O O . ASP A 1 195 ? 0.422 -9.735 32.695 1.00 60.44 195 ASP A O 1
ATOM 1542 N N . ARG A 1 196 ? 0.296 -10.319 30.533 1.00 64.00 196 ARG A N 1
ATOM 1543 C CA . ARG A 1 196 ? -0.043 -11.720 30.769 1.00 64.00 196 ARG A CA 1
ATOM 1544 C C . ARG A 1 196 ? 1.261 -12.432 31.089 1.00 64.00 196 ARG A C 1
ATOM 1546 O O . ARG A 1 196 ? 1.852 -13.061 30.212 1.00 64.00 196 ARG A O 1
ATOM 1553 N N . GLY A 1 197 ? 1.714 -12.259 32.330 1.00 52.91 197 GLY A N 1
ATOM 1554 C CA . GLY A 1 197 ? 2.921 -12.869 32.858 1.00 52.91 197 GLY A CA 1
ATOM 1555 C C . GLY A 1 197 ? 2.995 -14.328 32.428 1.00 52.91 197 GLY A C 1
ATOM 1556 O O . GLY A 1 197 ? 2.083 -15.117 32.673 1.00 52.91 197 GLY A O 1
ATOM 1557 N N . ARG A 1 198 ? 4.075 -14.659 31.723 1.00 51.28 198 ARG A N 1
ATOM 1558 C CA . ARG A 1 198 ? 4.432 -16.012 31.312 1.00 51.28 198 ARG A CA 1
ATOM 1559 C C . ARG A 1 198 ? 4.678 -16.826 32.583 1.00 51.28 198 ARG A C 1
ATOM 1561 O O . ARG A 1 198 ? 5.785 -16.827 33.108 1.00 51.28 198 ARG A O 1
ATOM 1568 N N . THR A 1 199 ? 3.642 -17.469 33.109 1.00 52.72 199 THR A N 1
ATOM 1569 C CA . THR A 1 199 ? 3.784 -18.496 34.141 1.00 52.72 199 THR A CA 1
ATOM 1570 C C . THR A 1 199 ? 4.291 -19.760 33.463 1.00 52.72 199 THR A C 1
ATOM 1572 O O . THR A 1 199 ? 3.499 -20.583 33.011 1.00 52.72 199 THR A O 1
ATOM 1575 N N . ASP A 1 200 ? 5.609 -19.861 33.331 1.00 48.97 200 ASP A N 1
ATOM 1576 C CA . ASP A 1 200 ? 6.283 -21.138 33.117 1.00 48.97 200 ASP A CA 1
ATOM 1577 C C . ASP A 1 200 ? 6.645 -21.680 34.506 1.00 48.97 200 ASP A C 1
ATOM 1579 O O . ASP A 1 200 ? 7.246 -20.961 35.314 1.00 48.97 200 ASP A O 1
ATOM 1583 N N . LYS A 1 201 ? 6.179 -22.887 34.810 1.00 40.41 201 LYS A N 1
ATOM 1584 C CA . LYS A 1 201 ? 6.472 -23.641 36.030 1.00 40.41 201 LYS A CA 1
ATOM 1585 C C . LYS A 1 201 ? 7.112 -24.951 35.612 1.00 40.41 201 LYS A C 1
ATOM 1587 O O . LYS A 1 201 ? 6.549 -25.572 34.686 1.00 40.41 201 LYS A O 1
#

pLDDT: mean 74.55, std 15.46, range [39.41, 97.12]

Foldseek 3Di:
DDDDDDDDDDDDDDPDPDDDDDDPVVVVVVVVVVPDPPPDPPPDPDDPDPPPDPPDDPDDDDCDPVLLVVLLVCLLQPFALDDDLVVSQVVSCVVVVDRDDSCNQCVDPSSVVSNVVSRVVSVVPSPPRRPPVPPCPPVRVVVVVVVVVVVVVVVVVVVVVVVVVVVVVVVVVVVVCVVVVNDVCNVPDDDPPPPPDPPDD